Protein AF-A0A6C0AES8-F1 (afdb_monomer_lite)

Radius of gyration: 23.18 Å; chains: 1; bounding box: 50×38×76 Å

InterPro domains:
  IPR036770 Ankyrin repeat-containing domain superfamily [SSF48403] (17-166)

Structure (mmCIF, N/CA/C/O backbone):
data_AF-A0A6C0AES8-F1
#
_entry.id   AF-A0A6C0AES8-F1
#
loop_
_atom_site.group_PDB
_atom_site.id
_atom_site.type_symbol
_atom_site.label_atom_id
_atom_site.label_alt_id
_atom_site.label_comp_id
_atom_site.label_asym_id
_atom_site.label_entity_id
_atom_site.label_seq_id
_atom_site.pdbx_PDB_ins_code
_atom_site.Cartn_x
_atom_site.Cartn_y
_atom_site.Cartn_z
_atom_site.occupancy
_atom_site.B_iso_or_equiv
_atom_site.auth_seq_id
_atom_site.auth_comp_id
_atom_site.auth_asym_id
_atom_site.auth_atom_id
_atom_site.pdbx_PDB_model_num
ATOM 1 N N . MET A 1 1 ? -18.554 -4.582 22.911 1.00 58.72 1 MET A N 1
ATOM 2 C CA . MET A 1 1 ? -18.453 -6.046 22.762 1.00 58.72 1 MET A CA 1
ATOM 3 C C . MET A 1 1 ? -18.792 -6.424 21.328 1.00 58.72 1 MET A C 1
ATOM 5 O O . MET A 1 1 ? -19.876 -6.086 20.857 1.00 58.72 1 MET A O 1
ATOM 9 N N . ILE A 1 2 ? -17.861 -7.047 20.610 1.00 66.25 2 ILE A N 1
ATOM 10 C CA . ILE A 1 2 ? -18.082 -7.567 19.255 1.00 66.25 2 ILE A CA 1
ATOM 11 C C . ILE A 1 2 ? -17.771 -9.051 19.267 1.00 66.25 2 ILE A C 1
ATOM 13 O O . ILE A 1 2 ? -16.704 -9.448 19.721 1.00 66.25 2 ILE A O 1
ATOM 17 N N . SER A 1 3 ? -18.687 -9.857 18.734 1.00 73.31 3 SER A N 1
ATOM 18 C CA . SER A 1 3 ? -18.325 -11.202 18.289 1.00 73.31 3 SER A CA 1
ATOM 19 C C . SER A 1 3 ? -17.464 -11.065 17.038 1.00 73.31 3 SER A C 1
ATOM 21 O O . SER A 1 3 ? -17.879 -10.391 16.090 1.00 73.31 3 SER A O 1
ATOM 23 N N . ILE A 1 4 ? -16.296 -11.707 17.025 1.00 76.31 4 ILE A N 1
ATOM 24 C CA . ILE A 1 4 ? -15.341 -11.678 15.908 1.00 76.31 4 ILE A CA 1
ATOM 25 C C . ILE A 1 4 ? -16.020 -12.119 14.600 1.00 76.31 4 ILE A C 1
ATOM 27 O O . ILE A 1 4 ? -15.726 -11.570 13.541 1.00 76.31 4 ILE A O 1
ATOM 31 N N . LYS A 1 5 ? -17.052 -12.977 14.669 1.00 76.62 5 LYS A N 1
ATOM 32 C CA . LYS A 1 5 ? -17.916 -13.341 13.526 1.00 76.62 5 LYS A CA 1
ATOM 33 C C . LYS A 1 5 ? -18.498 -12.135 12.780 1.00 76.62 5 LYS A C 1
ATOM 35 O O . LYS A 1 5 ? -18.684 -12.196 11.569 1.00 76.62 5 LYS A O 1
ATOM 40 N N . ARG A 1 6 ? -18.752 -11.005 13.451 1.00 78.88 6 ARG A N 1
ATOM 41 C CA . ARG A 1 6 ? -19.249 -9.773 12.800 1.00 78.88 6 ARG A CA 1
ATOM 42 C C . ARG A 1 6 ? -18.214 -9.120 11.879 1.00 78.88 6 ARG A C 1
ATOM 44 O O . ARG A 1 6 ? -18.597 -8.315 11.028 1.00 78.88 6 ARG A O 1
ATOM 51 N N . LEU A 1 7 ? -16.934 -9.457 12.035 1.00 84.12 7 LEU A N 1
ATOM 52 C CA . LEU A 1 7 ? -15.839 -8.998 11.179 1.00 84.12 7 LEU A CA 1
ATOM 53 C C . LEU A 1 7 ? -15.749 -9.795 9.869 1.00 84.12 7 LEU A C 1
ATOM 55 O O . LEU A 1 7 ? -15.059 -9.358 8.951 1.00 84.12 7 LEU A O 1
ATOM 59 N N . ASN A 1 8 ? -16.509 -10.887 9.720 1.00 83.88 8 ASN A N 1
ATOM 60 C CA . ASN A 1 8 ? -16.606 -11.675 8.482 1.00 83.88 8 ASN A CA 1
ATOM 61 C C . ASN A 1 8 ? -17.557 -11.025 7.466 1.00 83.88 8 ASN A C 1
ATOM 63 O O . ASN A 1 8 ? -18.436 -11.665 6.899 1.00 83.88 8 ASN A O 1
ATOM 67 N N . THR A 1 9 ? -17.418 -9.716 7.265 1.00 89.31 9 THR A N 1
ATOM 68 C CA . THR A 1 9 ? -18.200 -8.948 6.292 1.00 89.31 9 THR A CA 1
ATOM 69 C C . THR A 1 9 ? -17.277 -8.036 5.496 1.00 89.31 9 THR A C 1
ATOM 71 O O . THR A 1 9 ? -16.252 -7.584 6.005 1.00 89.31 9 THR A O 1
ATOM 74 N N . ASP A 1 10 ? -17.657 -7.713 4.260 1.00 90.06 10 ASP A N 1
ATOM 75 C CA . ASP A 1 10 ? -16.835 -6.889 3.361 1.00 90.06 10 ASP A CA 1
ATOM 76 C C . ASP A 1 10 ? -16.476 -5.510 3.951 1.00 90.06 10 ASP A C 1
ATOM 78 O O . ASP A 1 10 ? -15.379 -4.990 3.752 1.00 90.06 10 ASP A O 1
ATOM 82 N N . LYS A 1 11 ? -17.354 -4.930 4.776 1.00 92.62 11 LYS A N 1
ATOM 83 C CA . LYS A 1 11 ? -17.075 -3.665 5.474 1.00 92.62 11 LYS A CA 1
ATOM 84 C C . LYS A 1 11 ? -15.882 -3.730 6.440 1.00 92.62 11 LYS A C 1
ATOM 86 O O . LYS A 1 11 ? -15.353 -2.676 6.785 1.00 92.62 11 LYS A O 1
ATOM 91 N N . PHE A 1 12 ? -15.471 -4.915 6.892 1.00 91.88 12 PHE A N 1
ATOM 92 C CA . PHE A 1 12 ? -14.358 -5.125 7.827 1.00 91.88 12 PHE A CA 1
ATOM 93 C C . PHE A 1 12 ? -13.237 -5.993 7.236 1.00 91.88 12 PHE A C 1
ATOM 95 O O . PHE A 1 12 ? -12.293 -6.321 7.948 1.00 91.88 12 PHE A O 1
ATOM 102 N N . SER A 1 13 ? -13.297 -6.328 5.943 1.00 89.75 13 SER A N 1
ATOM 103 C CA . SER A 1 13 ? -12.324 -7.207 5.273 1.00 89.75 13 SER A CA 1
ATOM 104 C C . SER A 1 13 ? -10.873 -6.726 5.400 1.00 89.75 13 SER A C 1
ATOM 106 O O . SER A 1 13 ? -9.942 -7.526 5.468 1.00 89.75 13 SER A O 1
ATOM 108 N N . TRP A 1 14 ? -10.663 -5.415 5.514 1.00 91.06 14 TRP A N 1
ATOM 109 C CA . TRP A 1 14 ? -9.337 -4.831 5.713 1.00 91.06 14 TRP A CA 1
ATOM 110 C C . TRP A 1 14 ? -8.687 -5.233 7.053 1.00 91.06 14 TRP A C 1
ATOM 112 O O . TRP A 1 14 ? -7.475 -5.436 7.099 1.00 91.06 14 TRP A O 1
ATOM 122 N N . LEU A 1 15 ? -9.480 -5.458 8.110 1.00 92.19 15 LEU A N 1
ATOM 123 C CA . LEU A 1 15 ? -8.990 -5.933 9.412 1.00 92.19 15 LEU A CA 1
ATOM 124 C C . LEU A 1 15 ? -8.573 -7.402 9.381 1.00 92.19 15 LEU A C 1
ATOM 126 O O . LEU A 1 15 ? -7.701 -7.802 10.140 1.00 92.19 15 LEU A O 1
ATOM 130 N N . GLN A 1 16 ? -9.135 -8.201 8.472 1.00 88.69 16 GLN A N 1
ATOM 131 C CA . GLN A 1 16 ? -8.827 -9.632 8.373 1.00 88.69 16 GLN A CA 1
ATOM 132 C C . GLN A 1 16 ? -7.371 -9.898 7.966 1.00 88.69 16 GLN A C 1
ATOM 134 O O . GLN A 1 16 ? -6.831 -10.980 8.178 1.00 88.69 16 GLN A O 1
ATOM 139 N N . ASN A 1 17 ? -6.711 -8.896 7.382 1.00 83.69 17 ASN A N 1
ATOM 140 C CA . ASN A 1 17 ? -5.309 -8.983 6.996 1.00 83.69 17 ASN A CA 1
ATOM 141 C C . ASN A 1 17 ? -4.340 -8.526 8.097 1.00 83.69 17 ASN A C 1
ATOM 143 O O . ASN A 1 17 ? -3.125 -8.600 7.882 1.00 83.69 17 ASN A O 1
ATOM 147 N N . SER A 1 18 ? -4.852 -8.042 9.230 1.00 91.06 18 SER A N 1
ATOM 148 C CA . SER A 1 18 ? -4.046 -7.479 10.308 1.00 91.06 18 SER A CA 1
ATOM 149 C C . SER A 1 18 ? -3.284 -8.556 11.079 1.00 91.06 18 SER A C 1
ATOM 151 O O . SER A 1 18 ? -3.657 -9.732 11.067 1.00 91.06 18 SER A O 1
ATOM 153 N N . HIS A 1 19 ? -2.218 -8.147 11.769 1.00 90.56 19 HIS A N 1
ATOM 154 C CA . HIS A 1 19 ? -1.481 -9.048 12.649 1.00 90.56 19 HIS A CA 1
ATOM 155 C C . HIS A 1 19 ? -2.391 -9.622 13.741 1.00 90.56 19 HIS A C 1
ATOM 157 O O . HIS A 1 19 ? -2.410 -10.831 13.946 1.00 90.56 19 HIS A O 1
ATOM 163 N N . PHE A 1 20 ? -3.197 -8.777 14.391 1.00 90.62 20 PHE A N 1
ATOM 164 C CA . PHE A 1 20 ? -4.127 -9.221 15.426 1.00 90.62 20 PHE A CA 1
ATOM 165 C C . PHE A 1 20 ? -5.103 -10.287 14.911 1.00 90.62 20 PHE A C 1
ATOM 167 O O . PHE A 1 20 ? -5.164 -11.368 15.484 1.00 90.62 20 PHE A O 1
ATOM 174 N N . TYR A 1 21 ? -5.817 -10.029 13.806 1.00 89.38 21 TYR A N 1
ATOM 175 C CA . TYR A 1 21 ? -6.847 -10.949 13.309 1.00 89.38 21 TYR A CA 1
ATOM 176 C C . TYR A 1 21 ? -6.289 -12.330 12.942 1.00 89.38 21 TYR A C 1
ATOM 178 O O . TYR A 1 21 ? -6.944 -13.343 13.169 1.00 89.38 21 TYR A O 1
ATOM 186 N N . LYS A 1 22 ? -5.070 -12.381 12.394 1.00 88.94 22 LYS A N 1
ATOM 187 C CA . LYS A 1 22 ? -4.412 -13.634 11.996 1.00 88.94 22 LYS A CA 1
ATOM 188 C C . LYS A 1 22 ? -3.989 -14.519 13.169 1.00 88.94 22 LYS A C 1
ATOM 190 O O . LYS A 1 22 ? -3.781 -15.704 12.955 1.00 88.94 22 LYS A O 1
ATOM 195 N N . ASN A 1 23 ? -3.857 -13.952 14.366 1.00 88.69 23 ASN A N 1
ATOM 196 C CA . ASN A 1 23 ? -3.435 -14.655 15.580 1.00 88.69 23 ASN A CA 1
ATOM 197 C C . ASN A 1 23 ? -4.614 -14.913 16.540 1.00 88.69 23 ASN A C 1
ATOM 199 O O . ASN A 1 23 ? -4.422 -15.050 17.743 1.00 88.69 23 ASN A O 1
ATOM 203 N N . ILE A 1 24 ? -5.848 -14.911 16.029 1.00 85.88 24 ILE A N 1
ATOM 204 C CA . ILE A 1 24 ? -7.041 -15.240 16.813 1.00 85.88 24 ILE A CA 1
ATOM 205 C C . ILE A 1 24 ? -7.233 -16.757 16.799 1.00 85.88 24 ILE A C 1
ATOM 207 O O . ILE A 1 24 ? -7.556 -17.326 15.758 1.00 85.88 24 ILE A O 1
ATOM 211 N N . ASP A 1 25 ? -7.116 -17.385 17.968 1.00 82.19 25 ASP A N 1
ATOM 212 C CA . ASP A 1 25 ? -7.308 -18.834 18.122 1.00 82.19 25 ASP A CA 1
ATOM 213 C C . ASP A 1 25 ? -8.788 -19.229 18.252 1.00 82.19 25 ASP A C 1
ATOM 215 O O . ASP A 1 25 ? -9.196 -20.298 17.798 1.00 82.19 25 ASP A O 1
ATOM 219 N N . ASN A 1 26 ? -9.617 -18.360 18.846 1.00 81.19 26 ASN A N 1
ATOM 220 C CA . ASN A 1 26 ? -11.030 -18.635 19.107 1.00 81.19 26 ASN A CA 1
ATOM 221 C C . ASN A 1 26 ? -11.949 -17.514 18.594 1.00 81.19 26 ASN A C 1
ATOM 223 O O . ASN A 1 26 ? -12.052 -16.438 19.181 1.00 81.19 26 ASN A O 1
ATOM 227 N N . PHE A 1 27 ? -12.675 -17.793 17.509 1.00 78.44 27 PHE A N 1
ATOM 228 C CA . PHE A 1 27 ? -13.609 -16.850 16.883 1.00 78.44 27 PHE A CA 1
ATOM 229 C C . PHE A 1 27 ? -14.962 -16.724 17.607 1.00 78.44 27 PHE A C 1
ATOM 231 O O . PHE A 1 27 ? -15.764 -15.843 17.264 1.00 78.44 27 PHE A O 1
ATOM 238 N N . ASP A 1 28 ? -15.233 -17.596 18.582 1.00 76.31 28 ASP A N 1
ATOM 239 C CA . ASP A 1 28 ? -16.472 -17.602 19.363 1.00 76.31 28 ASP A CA 1
ATOM 240 C C . ASP A 1 28 ? -16.407 -16.682 20.591 1.00 76.31 28 ASP A C 1
ATOM 242 O O . ASP A 1 28 ? -17.451 -16.273 21.107 1.00 76.31 28 ASP A O 1
ATOM 246 N N . GLU A 1 29 ? -15.208 -16.276 21.013 1.00 73.12 29 GLU A N 1
ATOM 247 C CA . GLU A 1 29 ? -15.029 -15.365 22.140 1.00 73.12 29 GLU A CA 1
ATOM 248 C C . GLU A 1 29 ? -15.253 -13.891 21.752 1.00 73.12 29 GLU A C 1
ATOM 250 O O . GLU A 1 29 ? -14.851 -13.430 20.675 1.00 73.12 29 GLU A O 1
ATOM 255 N N . PRO A 1 30 ? -15.932 -13.106 22.609 1.00 72.69 30 PRO A N 1
ATOM 256 C CA . PRO A 1 30 ? -16.100 -11.683 22.379 1.00 72.69 30 PRO A CA 1
ATOM 257 C C . PRO A 1 30 ? -14.775 -10.947 22.585 1.00 72.69 30 PRO A C 1
ATOM 259 O O . PRO A 1 30 ? -14.128 -11.076 23.619 1.00 72.69 30 PRO A O 1
ATOM 262 N N . VAL A 1 31 ? -14.428 -10.079 21.636 1.00 72.62 31 VAL A N 1
ATOM 263 C CA . VAL A 1 31 ? -13.230 -9.240 21.733 1.00 72.62 31 VAL A CA 1
ATOM 264 C C . VAL A 1 31 ? -13.613 -7.819 22.140 1.00 72.62 31 VAL A C 1
ATOM 266 O O . VAL A 1 31 ? -14.565 -7.221 21.617 1.00 72.62 31 VAL A O 1
ATOM 269 N N . TYR A 1 32 ? -12.848 -7.272 23.084 1.00 78.00 32 TYR A N 1
ATOM 270 C CA . TYR A 1 32 ? -12.974 -5.908 23.604 1.00 78.00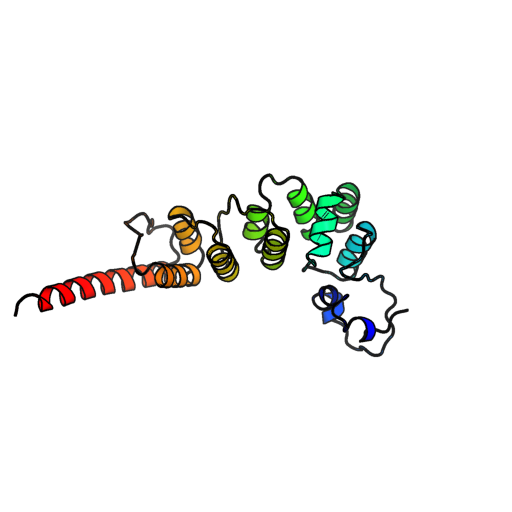 32 TYR A CA 1
ATOM 271 C C . TYR A 1 32 ? -11.938 -4.965 22.978 1.00 78.00 32 TYR A C 1
ATOM 273 O O . TYR A 1 32 ? -11.260 -4.221 23.675 1.00 78.00 32 TYR A O 1
ATOM 281 N N . LEU A 1 33 ? -11.811 -4.992 21.651 1.00 83.88 33 LEU A N 1
ATOM 282 C CA . LEU A 1 33 ? -10.935 -4.083 20.910 1.00 83.88 33 LEU A CA 1
ATOM 283 C C . LEU A 1 33 ? -11.749 -3.065 20.121 1.00 83.88 33 LEU A C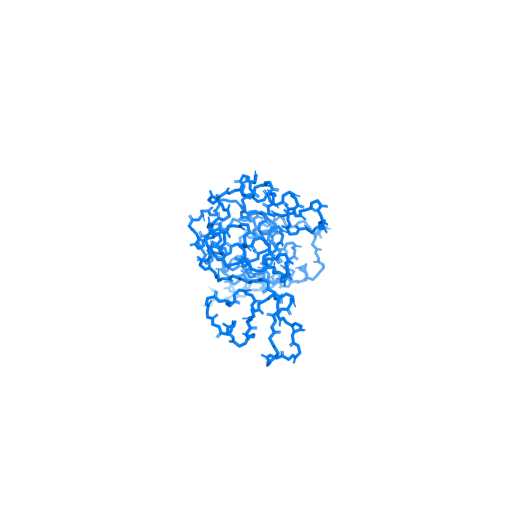 1
ATOM 285 O O . LEU A 1 33 ? -12.834 -3.363 19.615 1.00 83.88 33 LEU A O 1
ATOM 289 N N . GLU A 1 34 ? -11.213 -1.850 20.014 1.00 90.06 34 GLU A N 1
ATOM 290 C CA . GLU A 1 34 ? -11.750 -0.838 19.109 1.00 90.06 34 GLU A CA 1
ATOM 291 C C . GLU A 1 34 ? -11.578 -1.318 17.663 1.00 90.06 34 GLU A C 1
ATOM 293 O O . GLU A 1 34 ? -10.549 -1.873 17.306 1.00 90.06 34 GLU A O 1
ATOM 298 N N . TYR A 1 35 ? -12.589 -1.121 16.821 1.00 91.69 35 TYR A N 1
ATOM 299 C CA . TYR A 1 35 ? -12.599 -1.538 15.418 1.00 91.69 35 TYR A CA 1
ATOM 300 C C . TYR A 1 35 ? -13.428 -0.535 14.607 1.00 91.69 35 TYR A C 1
ATOM 302 O O . TYR A 1 35 ? -14.269 0.201 15.149 1.00 91.69 35 TYR A O 1
ATOM 310 N N . CYS A 1 36 ? -13.213 -0.489 13.293 1.00 93.94 36 CYS A N 1
ATOM 311 C CA . CYS A 1 36 ? -13.991 0.370 12.411 1.00 93.94 36 CYS A CA 1
ATOM 312 C C . CYS A 1 36 ? -14.152 -0.225 11.008 1.00 93.94 36 CYS A C 1
ATOM 314 O O . CYS A 1 36 ? -13.367 -1.058 10.557 1.00 93.94 36 CYS A O 1
ATOM 316 N N . SER A 1 37 ? -15.232 0.164 10.330 1.00 94.44 37 SER A N 1
ATOM 317 C CA . SER A 1 37 ? -15.485 -0.274 8.956 1.00 94.44 37 SER A CA 1
ATOM 318 C C . SER A 1 37 ? -14.600 0.493 7.984 1.00 94.44 37 SER A C 1
ATOM 320 O O . SER A 1 37 ? -14.240 1.633 8.277 1.00 94.44 37 SER A O 1
ATOM 322 N N . LYS A 1 38 ? -14.393 -0.038 6.776 1.00 94.31 38 LYS A N 1
ATOM 323 C CA . LYS A 1 38 ? -13.729 0.712 5.704 1.00 94.31 38 LYS A CA 1
ATOM 324 C C . LYS A 1 38 ? -14.447 2.031 5.348 1.00 94.31 38 LYS A C 1
ATOM 326 O O . LYS A 1 38 ? -13.854 2.968 4.845 1.00 94.31 38 LYS A O 1
ATOM 331 N N . TYR A 1 39 ? -15.723 2.185 5.694 1.00 95.44 39 TYR A N 1
ATOM 332 C CA . TYR A 1 39 ? -16.481 3.416 5.429 1.00 95.44 39 TYR A CA 1
ATOM 333 C C . TYR A 1 39 ? -16.416 4.468 6.545 1.00 95.44 39 TYR A C 1
ATOM 335 O O . TYR A 1 39 ? -17.105 5.488 6.467 1.00 95.44 39 TYR A O 1
ATOM 343 N N . THR A 1 40 ? -15.620 4.238 7.593 1.00 96.25 40 THR A N 1
ATOM 344 C CA . THR A 1 40 ? -15.489 5.171 8.717 1.00 96.25 40 THR A CA 1
ATOM 345 C C . THR A 1 40 ? -14.985 6.539 8.249 1.00 96.25 40 THR A C 1
ATOM 347 O O . THR A 1 40 ? -14.124 6.638 7.383 1.00 96.25 40 THR A O 1
ATOM 350 N N . LYS A 1 41 ? -15.567 7.613 8.794 1.00 96.44 41 LYS A N 1
ATOM 351 C CA . LYS A 1 41 ? -15.243 9.007 8.429 1.00 96.44 41 LYS A CA 1
ATOM 352 C C . LYS A 1 41 ? -14.365 9.721 9.458 1.00 96.44 41 LYS A C 1
ATOM 354 O O . LYS A 1 41 ? -13.971 10.857 9.235 1.00 96.44 41 LYS A O 1
ATOM 359 N N . ASP A 1 42 ? -14.061 9.050 10.565 1.00 97.25 42 ASP A N 1
ATOM 360 C CA . ASP A 1 42 ? -13.164 9.534 11.610 1.00 97.25 42 ASP A CA 1
ATOM 361 C C . ASP A 1 42 ? -11.756 8.973 11.374 1.00 97.25 42 ASP A C 1
ATOM 363 O O . ASP A 1 42 ? -11.512 7.774 11.544 1.00 97.25 42 ASP A O 1
ATOM 367 N N . ILE A 1 43 ? -10.834 9.851 10.972 1.00 96.88 43 ILE A N 1
ATOM 368 C CA . ILE A 1 43 ? -9.446 9.480 10.693 1.00 96.88 43 ILE A CA 1
ATOM 369 C C . ILE A 1 43 ? -8.694 9.060 11.959 1.00 96.88 43 ILE A C 1
ATOM 371 O O . ILE A 1 43 ? -7.883 8.139 11.914 1.00 96.88 43 ILE A O 1
ATOM 375 N N . LYS A 1 44 ? -9.015 9.658 13.113 1.00 97.19 44 LYS A N 1
ATOM 376 C CA . LYS A 1 44 ? -8.380 9.314 14.392 1.00 97.19 44 LYS A CA 1
ATOM 377 C C . LYS A 1 44 ? -8.765 7.903 14.796 1.00 97.19 44 LYS A C 1
ATOM 379 O O . LYS A 1 44 ? -7.918 7.125 15.222 1.00 97.19 44 LYS A O 1
ATOM 384 N N . LYS A 1 45 ? -10.042 7.554 14.614 1.00 96.44 45 LYS A N 1
ATOM 385 C CA . LYS A 1 45 ? -10.521 6.186 14.827 1.00 96.44 45 LYS A CA 1
ATOM 386 C C . LYS A 1 45 ? -9.810 5.192 13.917 1.00 96.44 45 LYS A C 1
ATOM 388 O O . LYS A 1 45 ? -9.398 4.139 14.389 1.00 96.44 45 LYS A O 1
ATOM 393 N N . TYR A 1 46 ? -9.628 5.534 12.646 1.00 95.88 46 TYR A N 1
ATOM 394 C CA . TYR A 1 46 ? -8.865 4.706 11.717 1.00 95.88 46 TYR A CA 1
ATOM 395 C C . TYR A 1 46 ? -7.441 4.438 12.198 1.00 95.88 46 TYR A C 1
ATOM 397 O O . TYR A 1 46 ? -7.036 3.282 12.262 1.00 95.88 46 TYR A O 1
ATOM 405 N N . LEU A 1 47 ? -6.710 5.491 12.568 1.00 96.06 47 LEU A N 1
ATOM 406 C CA . LEU A 1 47 ? -5.328 5.389 13.032 1.00 96.06 47 LEU A CA 1
ATOM 407 C C . LEU A 1 47 ? -5.214 4.563 14.321 1.00 96.06 47 LEU A C 1
ATOM 409 O O . LEU A 1 47 ? -4.364 3.680 14.402 1.00 96.06 47 LEU A O 1
ATOM 413 N N . ARG A 1 48 ? -6.122 4.758 15.289 1.00 95.31 48 ARG A N 1
ATOM 414 C CA . ARG A 1 48 ? -6.172 3.918 16.500 1.00 95.31 48 ARG A CA 1
ATOM 415 C C . ARG A 1 48 ? -6.394 2.446 16.168 1.00 95.31 48 ARG A C 1
ATOM 417 O O . ARG A 1 48 ? -5.715 1.588 16.719 1.00 95.31 48 ARG A O 1
ATOM 424 N N . VAL A 1 49 ? -7.322 2.150 15.257 1.00 95.06 49 VAL A N 1
ATOM 425 C CA . VAL A 1 49 ? -7.602 0.773 14.831 1.00 95.06 49 VAL A CA 1
ATOM 426 C C . VAL A 1 49 ? -6.408 0.178 14.085 1.00 95.06 49 VAL A C 1
ATOM 428 O O . VAL A 1 49 ? -6.046 -0.955 14.368 1.00 95.06 49 VAL A O 1
ATOM 431 N N . ILE A 1 50 ? -5.758 0.928 13.191 1.00 94.62 50 ILE A N 1
ATOM 432 C CA . ILE A 1 50 ? -4.533 0.493 12.500 1.00 94.62 50 ILE A CA 1
ATOM 433 C C . ILE A 1 50 ? -3.461 0.089 13.513 1.00 94.62 50 ILE A C 1
ATOM 435 O O . ILE A 1 50 ? -2.930 -1.019 13.410 1.00 94.62 50 ILE A O 1
ATOM 439 N N . ASN A 1 51 ? -3.219 0.947 14.508 1.00 94.31 51 ASN A N 1
ATOM 440 C CA . ASN A 1 51 ? -2.243 0.712 15.563 1.00 94.31 51 ASN A CA 1
ATOM 441 C C . ASN A 1 51 ? -2.567 -0.547 16.372 1.00 94.31 51 ASN A C 1
ATOM 443 O O . ASN A 1 51 ? -1.750 -1.452 16.493 1.00 94.31 51 ASN A O 1
ATOM 447 N N . LEU A 1 52 ? -3.796 -0.621 16.893 1.00 93.31 52 LEU A N 1
ATOM 448 C CA . LEU A 1 52 ? -4.239 -1.708 17.767 1.00 93.31 52 LEU A CA 1
ATOM 449 C C . LEU A 1 52 ? -4.246 -3.064 17.059 1.00 93.31 52 LEU A C 1
ATOM 451 O O . LEU A 1 52 ? -3.935 -4.085 17.663 1.00 93.31 52 LEU A O 1
ATOM 455 N N . TRP A 1 53 ? -4.631 -3.085 15.784 1.00 93.06 53 TRP A N 1
ATOM 456 C CA . TRP A 1 53 ? -4.781 -4.325 15.029 1.00 93.06 53 TRP A CA 1
ATOM 457 C C . TRP A 1 53 ? -3.488 -4.760 14.334 1.00 93.06 53 TRP A C 1
ATOM 459 O O . TRP A 1 53 ? -3.444 -5.881 13.814 1.00 93.06 53 TRP A O 1
ATOM 469 N N . GLY A 1 54 ? -2.457 -3.909 14.294 1.00 91.69 54 GLY A N 1
ATOM 470 C CA . GLY A 1 54 ? -1.247 -4.139 13.505 1.00 91.69 54 GLY A CA 1
ATOM 471 C C . GLY A 1 54 ? -1.585 -4.275 12.021 1.00 91.69 54 GLY A C 1
ATOM 472 O O . GLY A 1 54 ? -1.298 -5.299 11.392 1.00 91.69 54 GLY A O 1
ATOM 473 N N . VAL A 1 55 ? -2.320 -3.301 11.479 1.00 90.94 55 VAL A N 1
ATOM 474 C CA . VAL A 1 55 ? -2.743 -3.316 10.074 1.00 90.94 55 VAL A CA 1
ATOM 475 C C . VAL A 1 55 ? -1.634 -2.768 9.188 1.00 90.94 55 VAL A C 1
ATOM 477 O O . VAL A 1 55 ? -1.264 -1.606 9.290 1.00 90.94 55 VAL A O 1
ATOM 480 N N . THR A 1 56 ? -1.196 -3.578 8.230 1.00 79.94 56 THR A N 1
ATOM 481 C CA . THR A 1 56 ? -0.235 -3.177 7.190 1.00 79.94 56 THR A CA 1
ATOM 482 C C . THR A 1 56 ? -0.886 -2.944 5.825 1.00 79.94 56 THR A C 1
ATOM 484 O O . THR A 1 56 ? -0.218 -2.570 4.865 1.00 79.94 56 THR A O 1
ATOM 487 N N . TYR A 1 57 ? -2.201 -3.163 5.712 1.00 83.50 57 TYR A N 1
ATOM 488 C CA . TYR A 1 57 ? -2.952 -3.013 4.469 1.00 83.50 57 TYR A CA 1
ATOM 489 C C . TYR A 1 57 ? -4.149 -2.092 4.652 1.00 83.50 57 TYR A C 1
ATOM 491 O O . TYR A 1 57 ? -5.126 -2.432 5.320 1.00 83.50 57 TYR A O 1
ATOM 499 N N . PHE A 1 58 ? -4.088 -0.936 4.005 1.00 88.38 58 PHE A N 1
ATOM 500 C CA . PHE A 1 58 ? -5.126 0.073 4.127 1.00 88.38 58 PHE A CA 1
ATOM 501 C C . PHE A 1 58 ? -6.234 -0.111 3.084 1.00 88.38 58 PHE A C 1
ATOM 503 O O . PHE A 1 58 ? -5.936 -0.457 1.940 1.00 88.38 58 PHE A O 1
ATOM 510 N N . PRO A 1 59 ? -7.509 0.129 3.430 1.00 91.12 59 PRO A N 1
ATOM 511 C CA . PRO A 1 59 ? -8.572 0.242 2.438 1.00 91.12 59 PRO A CA 1
ATOM 512 C C . PRO A 1 59 ? -8.454 1.568 1.669 1.00 91.12 59 PRO A C 1
ATOM 514 O O . PRO A 1 59 ? -8.000 2.572 2.220 1.00 91.12 59 PRO A O 1
ATOM 517 N N . LYS A 1 60 ? -8.907 1.616 0.410 1.00 88.75 60 LYS A N 1
ATOM 518 C CA . LYS A 1 60 ? -8.896 2.851 -0.403 1.00 88.75 60 LYS A CA 1
ATOM 519 C C . LYS A 1 60 ? -9.634 4.015 0.266 1.00 88.75 60 LYS A C 1
ATOM 521 O O . LYS A 1 60 ? -9.244 5.169 0.133 1.00 88.75 60 LYS A O 1
ATOM 526 N N . GLU A 1 61 ? -10.675 3.720 1.040 1.00 91.94 61 GLU A N 1
ATOM 527 C CA . GLU A 1 61 ? -11.431 4.715 1.792 1.00 91.94 61 GLU A CA 1
ATOM 528 C C . GLU A 1 61 ? -10.598 5.376 2.901 1.00 91.94 61 GLU A C 1
ATOM 530 O O . GLU A 1 61 ? -10.790 6.562 3.173 1.00 91.94 61 GLU A O 1
ATOM 535 N N . PHE A 1 62 ? -9.665 4.637 3.517 1.00 93.12 62 PHE A N 1
ATOM 536 C CA . PHE A 1 62 ? -8.687 5.221 4.435 1.00 93.12 62 PHE A CA 1
ATOM 537 C C . PHE A 1 62 ? -7.764 6.167 3.679 1.00 93.12 62 PHE A C 1
ATOM 539 O O . PHE A 1 62 ? -7.604 7.296 4.116 1.00 93.12 62 PHE A O 1
ATOM 546 N N . ILE A 1 63 ? -7.219 5.743 2.533 1.00 90.25 63 ILE A N 1
ATOM 547 C CA . ILE A 1 63 ? -6.325 6.568 1.703 1.00 90.25 63 ILE A CA 1
ATOM 548 C C . ILE A 1 63 ? -7.006 7.887 1.326 1.00 90.25 63 ILE A C 1
ATOM 550 O O . ILE A 1 63 ? -6.446 8.960 1.540 1.00 90.25 63 ILE A O 1
ATOM 554 N N . TYR A 1 64 ? -8.258 7.814 0.869 1.00 89.75 64 TYR A N 1
ATOM 555 C CA . TYR A 1 64 ? -9.075 8.991 0.586 1.00 89.75 64 TYR A CA 1
ATOM 556 C C . TYR A 1 64 ? -9.183 9.927 1.794 1.00 89.75 64 TYR A C 1
ATOM 558 O O . TYR A 1 64 ? -8.915 11.125 1.694 1.00 89.75 64 TYR A O 1
ATOM 566 N N . LEU A 1 65 ? -9.594 9.389 2.945 1.00 94.44 65 LEU A N 1
ATOM 567 C CA . LEU A 1 65 ? -9.787 10.188 4.148 1.00 94.44 65 LEU A CA 1
ATOM 568 C C . LEU A 1 65 ? -8.462 10.781 4.640 1.00 94.44 65 LEU A C 1
ATOM 570 O O . LEU A 1 65 ? -8.421 11.957 4.977 1.00 94.44 65 LEU A O 1
ATOM 574 N N . PHE A 1 66 ? -7.391 9.993 4.616 1.00 93.38 66 PHE A N 1
ATOM 575 C CA . PHE A 1 66 ? -6.045 10.353 5.036 1.00 93.38 66 PHE A CA 1
ATOM 576 C C . PHE A 1 66 ? -5.509 11.559 4.261 1.00 93.38 66 PHE A C 1
ATOM 578 O O . PHE A 1 66 ? -5.127 12.553 4.876 1.00 93.38 66 PHE A O 1
ATOM 585 N N . TYR A 1 67 ? -5.565 11.530 2.926 1.00 89.31 67 TYR A N 1
ATOM 586 C CA . TYR A 1 67 ? -5.114 12.658 2.102 1.00 89.31 67 TYR A CA 1
ATOM 587 C C . TYR A 1 67 ? -6.045 13.867 2.172 1.00 89.31 67 TYR A C 1
ATOM 589 O O . TYR A 1 67 ? -5.592 15.003 2.025 1.00 89.31 67 TYR A O 1
ATOM 597 N N . LYS A 1 68 ? -7.336 13.644 2.441 1.00 91.94 68 LYS A N 1
ATOM 598 C CA . LYS A 1 68 ? -8.300 14.724 2.658 1.00 91.94 68 LYS A CA 1
ATOM 599 C C . LYS A 1 68 ? -8.063 15.456 3.979 1.00 91.94 68 LYS A C 1
ATOM 601 O O . LYS A 1 68 ? -8.184 16.675 4.017 1.00 91.94 68 LYS A O 1
ATOM 606 N N . THR A 1 69 ? -7.777 14.731 5.060 1.00 95.62 69 THR A N 1
ATOM 607 C CA . THR A 1 69 ? -7.651 15.316 6.404 1.00 95.62 69 THR A CA 1
ATOM 608 C C . THR A 1 69 ? -6.222 15.668 6.786 1.00 95.62 69 THR A C 1
ATOM 610 O O . THR A 1 69 ? -6.049 16.468 7.696 1.00 95.62 69 THR A O 1
ATOM 613 N N . LYS A 1 70 ? -5.217 15.064 6.135 1.00 94.69 70 LYS A N 1
ATOM 614 C CA . LYS A 1 70 ? -3.780 15.233 6.412 1.00 94.69 70 LYS A CA 1
ATOM 615 C C . LYS A 1 70 ? -3.470 15.237 7.923 1.00 94.69 70 LYS A C 1
ATOM 617 O O . LYS A 1 70 ? -3.040 16.265 8.447 1.00 94.69 70 LYS A O 1
ATOM 622 N N . PRO A 1 71 ? -3.726 14.127 8.647 1.00 96.94 71 PRO A N 1
ATOM 623 C CA . PRO A 1 71 ? -3.734 14.082 10.115 1.00 96.94 71 PRO A CA 1
ATOM 624 C C . PRO A 1 71 ? -2.309 14.042 10.708 1.00 96.94 71 PRO A C 1
ATOM 626 O O . PRO A 1 71 ? -1.948 13.127 11.441 1.00 96.94 71 PRO A O 1
ATOM 629 N N . LEU A 1 72 ? -1.458 15.005 10.339 1.00 96.25 72 LEU A N 1
ATOM 630 C CA . LEU A 1 72 ? -0.025 15.007 10.644 1.00 96.25 72 LEU A CA 1
ATOM 631 C C . LEU A 1 72 ? 0.256 14.923 12.147 1.00 96.25 72 LEU A C 1
ATOM 633 O O . LEU A 1 72 ? 1.134 14.174 12.560 1.00 96.25 72 LEU A O 1
ATOM 637 N N . LYS A 1 73 ? -0.509 15.663 12.958 1.00 96.88 73 LYS A N 1
ATOM 638 C CA . LYS A 1 73 ? -0.356 15.662 14.415 1.00 96.88 73 LYS A CA 1
ATOM 639 C C . LYS A 1 73 ? -0.575 14.261 14.985 1.00 96.88 73 LYS A C 1
ATOM 641 O O . LYS A 1 73 ? 0.265 13.768 15.725 1.00 96.88 73 LYS A O 1
ATOM 646 N N . GLU A 1 74 ? -1.673 13.611 14.607 1.00 97.25 74 GLU A N 1
ATOM 647 C CA . GLU A 1 74 ? -2.008 12.273 15.091 1.00 97.25 74 GLU A CA 1
ATOM 648 C C . GLU A 1 74 ? -0.990 11.218 14.645 1.00 97.25 74 GLU A C 1
ATOM 650 O O . GLU A 1 74 ? -0.696 10.299 15.404 1.00 97.25 74 GLU A O 1
ATOM 655 N N . ILE A 1 75 ? -0.446 11.335 13.430 1.00 96.56 75 ILE A N 1
ATOM 656 C CA . ILE A 1 75 ? 0.587 10.407 12.951 1.00 96.56 75 ILE A CA 1
ATOM 657 C C . ILE A 1 75 ? 1.901 10.637 13.702 1.00 96.56 75 ILE A C 1
ATOM 659 O O . ILE A 1 75 ? 2.528 9.663 14.105 1.00 96.56 75 ILE A O 1
ATOM 663 N N . SER A 1 76 ? 2.296 11.895 13.922 1.00 96.50 76 SER A N 1
ATOM 664 C CA . SER A 1 76 ? 3.512 12.231 14.671 1.00 96.50 76 SER A CA 1
ATOM 665 C C . SER A 1 76 ? 3.448 11.681 16.094 1.00 96.50 76 SER A C 1
ATOM 667 O O . SER A 1 76 ? 4.374 11.010 16.528 1.00 96.50 76 SER A O 1
ATOM 669 N N . GLU A 1 77 ? 2.324 11.876 16.791 1.00 97.44 77 GLU A N 1
ATOM 670 C CA . GLU A 1 77 ? 2.114 11.340 18.145 1.00 97.44 77 GLU A CA 1
ATOM 671 C C . GLU A 1 77 ? 2.192 9.799 18.181 1.00 97.44 77 GLU A C 1
ATOM 673 O O . GLU A 1 77 ? 2.737 9.206 19.119 1.00 97.44 77 GLU A O 1
ATOM 678 N N . LEU A 1 78 ? 1.672 9.122 17.150 1.00 96.44 78 LEU A N 1
ATOM 679 C CA . LEU A 1 78 ? 1.778 7.667 17.018 1.00 96.44 78 LEU A CA 1
ATOM 680 C C . LEU A 1 78 ? 3.210 7.220 16.723 1.00 96.44 78 LEU A C 1
ATOM 682 O O . LEU A 1 78 ? 3.667 6.245 17.315 1.00 96.44 78 LEU A O 1
ATOM 686 N N . PHE A 1 79 ? 3.935 7.928 15.861 1.00 95.94 79 PHE A N 1
ATOM 687 C CA . PHE A 1 79 ? 5.338 7.636 15.594 1.00 95.94 79 PHE A CA 1
ATOM 688 C C . PHE A 1 79 ? 6.193 7.811 16.851 1.00 95.94 79 PHE A C 1
ATOM 690 O O . PHE A 1 79 ? 6.912 6.891 17.220 1.00 95.94 79 PHE A O 1
ATOM 697 N N . ASP A 1 80 ? 6.050 8.926 17.567 1.00 96.56 80 ASP A N 1
ATOM 698 C CA . ASP A 1 80 ? 6.833 9.200 18.775 1.00 96.56 80 ASP A CA 1
ATOM 699 C C . ASP A 1 80 ? 6.620 8.125 19.848 1.00 96.56 80 ASP A C 1
ATOM 701 O O . ASP A 1 80 ? 7.571 7.682 20.495 1.00 96.56 80 ASP A O 1
ATOM 705 N N . SER A 1 81 ? 5.376 7.660 20.001 1.00 96.31 81 SER A N 1
ATOM 706 C CA . SER A 1 81 ? 5.018 6.651 21.003 1.00 96.31 81 SER A CA 1
ATOM 707 C C . SER A 1 81 ? 5.380 5.214 20.622 1.00 96.31 81 SER A C 1
ATOM 709 O O . SER A 1 81 ? 5.637 4.408 21.515 1.00 96.31 81 SER A O 1
ATOM 711 N N . THR A 1 82 ? 5.394 4.868 19.333 1.00 94.81 82 THR A N 1
ATOM 712 C CA . THR A 1 82 ? 5.578 3.474 18.878 1.00 94.81 82 THR A CA 1
ATOM 713 C C . THR A 1 82 ? 6.916 3.214 18.200 1.00 94.81 82 THR A C 1
ATOM 715 O O . THR A 1 82 ? 7.372 2.074 18.181 1.00 94.81 82 THR A O 1
ATOM 718 N N . GLN A 1 83 ? 7.531 4.252 17.631 1.00 94.69 83 GLN A N 1
ATOM 719 C CA . GLN A 1 83 ? 8.668 4.173 16.713 1.00 94.69 83 GLN A CA 1
ATOM 720 C C . GLN A 1 83 ? 8.404 3.247 15.506 1.00 94.69 83 GLN A C 1
ATOM 722 O O . GLN A 1 83 ? 9.337 2.711 14.908 1.00 94.69 83 GLN A O 1
ATOM 727 N N . ASP A 1 84 ? 7.131 3.037 15.144 1.00 92.06 84 ASP A N 1
ATOM 728 C CA . ASP A 1 84 ? 6.748 2.144 14.050 1.00 92.06 84 ASP A CA 1
ATOM 729 C C . ASP A 1 84 ? 7.065 2.793 12.683 1.00 92.06 84 ASP A C 1
ATOM 731 O O . ASP A 1 84 ? 6.545 3.878 12.380 1.00 92.06 84 ASP A O 1
ATOM 735 N N . PRO A 1 85 ? 7.864 2.135 11.814 1.00 90.88 85 PRO A N 1
ATOM 736 C CA . PRO A 1 85 ? 8.165 2.615 10.463 1.00 90.88 85 PRO A CA 1
ATOM 737 C C . PRO A 1 85 ? 6.934 2.869 9.583 1.00 90.88 85 PRO A C 1
ATOM 739 O O . PRO A 1 85 ? 7.032 3.565 8.571 1.00 90.88 85 PRO A O 1
ATOM 742 N N . LEU A 1 86 ? 5.773 2.306 9.928 1.00 90.19 86 LEU A N 1
ATOM 743 C CA . LEU A 1 86 ? 4.509 2.604 9.269 1.00 90.19 86 LEU A CA 1
ATOM 744 C C . LEU A 1 86 ? 4.148 4.086 9.379 1.00 90.19 86 LEU A C 1
ATOM 746 O O . LEU A 1 86 ? 3.723 4.685 8.392 1.00 90.19 86 LEU A O 1
ATOM 750 N N . TYR A 1 87 ? 4.301 4.678 10.564 1.00 93.06 87 TYR A N 1
ATOM 751 C CA . TYR A 1 87 ? 3.945 6.078 10.784 1.00 93.06 87 TYR A CA 1
ATOM 752 C C . TYR A 1 87 ? 4.981 7.019 10.182 1.00 93.06 87 TYR A C 1
ATOM 754 O O . TYR A 1 87 ? 4.587 8.036 9.622 1.00 93.06 87 TYR A O 1
ATOM 762 N N . ASP A 1 88 ? 6.261 6.634 10.184 1.00 91.31 88 ASP A N 1
ATOM 763 C CA . ASP A 1 88 ? 7.304 7.305 9.396 1.00 91.31 88 ASP A CA 1
ATOM 764 C C . ASP A 1 88 ? 6.909 7.367 7.912 1.00 91.31 88 ASP A C 1
ATOM 766 O O . ASP A 1 88 ? 6.785 8.446 7.333 1.00 91.31 88 ASP A O 1
ATOM 770 N N . PHE A 1 89 ? 6.554 6.219 7.323 1.00 89.44 89 PHE A N 1
ATOM 771 C CA . PHE A 1 89 ? 6.073 6.148 5.943 1.00 89.44 89 PHE A CA 1
ATOM 772 C C . PHE A 1 89 ? 4.826 7.012 5.697 1.00 89.44 89 PHE A C 1
ATOM 774 O O . PHE A 1 89 ? 4.751 7.712 4.687 1.00 89.44 89 PHE A O 1
ATOM 781 N N . LEU A 1 90 ? 3.840 6.981 6.598 1.00 90.38 90 LEU A N 1
ATOM 782 C CA . LEU A 1 90 ? 2.635 7.801 6.466 1.00 90.38 90 LEU A CA 1
ATOM 783 C C . LEU A 1 90 ? 2.956 9.301 6.573 1.00 90.38 90 LEU A C 1
ATOM 785 O O . LEU A 1 90 ? 2.367 10.086 5.833 1.00 90.38 90 LEU A O 1
ATOM 789 N N . MET A 1 91 ? 3.899 9.723 7.415 1.00 91.50 91 MET A N 1
ATOM 790 C CA . MET A 1 91 ? 4.343 11.121 7.449 1.00 91.50 91 MET A CA 1
ATOM 791 C C . MET A 1 91 ? 5.053 11.508 6.155 1.00 91.50 91 MET A C 1
ATOM 793 O O . MET A 1 91 ? 4.631 12.471 5.516 1.00 91.50 91 MET A O 1
ATOM 797 N N . GLU A 1 92 ? 6.056 10.734 5.719 1.00 87.81 92 GLU A N 1
ATOM 798 C CA . GLU A 1 92 ? 6.754 10.945 4.441 1.00 87.81 92 GLU A CA 1
ATOM 799 C C . GLU A 1 92 ? 5.747 11.075 3.287 1.00 87.81 92 GLU A C 1
ATOM 801 O O . GLU A 1 92 ? 5.863 11.959 2.438 1.00 87.81 92 GLU A O 1
ATOM 806 N N . SER A 1 93 ? 4.696 10.247 3.301 1.00 86.50 93 SER A N 1
ATOM 807 C CA . SER A 1 93 ? 3.661 10.226 2.268 1.00 86.50 93 SER A CA 1
ATOM 808 C C . SER A 1 93 ? 2.855 11.521 2.132 1.00 86.50 93 SER A C 1
ATOM 810 O O . SER A 1 93 ? 2.292 11.771 1.066 1.00 86.50 93 SER A O 1
ATOM 812 N N . LEU A 1 94 ? 2.767 12.329 3.194 1.00 88.44 94 LEU A N 1
ATOM 813 C CA . LEU A 1 94 ? 2.051 13.608 3.191 1.00 88.44 94 LEU A CA 1
ATOM 814 C C . LEU A 1 94 ? 2.898 14.758 2.635 1.00 88.44 94 LEU A C 1
ATOM 816 O O . LEU A 1 94 ? 2.329 15.763 2.205 1.00 88.44 94 LEU A O 1
ATOM 820 N N . PHE A 1 95 ? 4.226 14.612 2.656 1.00 84.12 95 PHE A N 1
ATOM 821 C CA . PHE A 1 95 ? 5.188 15.617 2.194 1.00 84.12 95 PHE A CA 1
ATOM 822 C C . PHE A 1 95 ? 5.841 15.269 0.858 1.00 84.12 95 PHE A C 1
ATOM 824 O O . PHE A 1 95 ? 6.521 16.110 0.280 1.00 84.12 95 PHE A O 1
ATOM 831 N N . ALA A 1 96 ? 5.678 14.037 0.382 1.00 80.06 96 ALA A N 1
ATOM 832 C CA . ALA A 1 96 ? 6.292 13.593 -0.854 1.00 80.06 96 ALA A CA 1
ATOM 833 C C . ALA A 1 96 ? 5.716 14.322 -2.076 1.00 80.06 96 ALA A C 1
ATOM 835 O O . ALA A 1 96 ? 4.504 14.313 -2.296 1.00 80.06 96 ALA A O 1
ATOM 836 N N . ASP A 1 97 ? 6.611 14.840 -2.919 1.00 74.19 97 ASP A N 1
ATOM 837 C CA . ASP A 1 97 ? 6.261 15.351 -4.249 1.00 74.19 97 ASP A CA 1
ATOM 838 C C . ASP A 1 97 ? 5.722 14.232 -5.160 1.00 74.19 97 ASP A C 1
ATOM 840 O O . ASP A 1 97 ? 4.833 14.464 -5.976 1.00 74.19 97 ASP A O 1
ATOM 844 N N . ASP A 1 98 ? 6.227 13.000 -4.988 1.00 80.94 98 ASP A N 1
ATOM 845 C CA . ASP A 1 98 ? 5.732 11.802 -5.672 1.00 80.94 98 ASP A CA 1
ATOM 846 C C . ASP A 1 98 ? 5.535 10.640 -4.687 1.00 80.94 98 ASP A C 1
ATOM 848 O O . ASP A 1 98 ? 6.478 9.983 -4.228 1.00 80.94 98 ASP A O 1
ATOM 852 N N . ILE A 1 99 ? 4.273 10.372 -4.361 1.00 84.50 99 ILE A N 1
ATOM 853 C CA . ILE A 1 99 ? 3.894 9.282 -3.468 1.00 84.50 99 ILE A CA 1
ATOM 854 C C . ILE A 1 99 ? 4.071 7.890 -4.098 1.00 84.50 99 ILE A C 1
ATOM 856 O O . ILE A 1 99 ? 4.365 6.918 -3.392 1.00 84.50 99 ILE A O 1
ATOM 860 N N . PHE A 1 100 ? 3.929 7.771 -5.420 1.00 86.62 100 PHE A N 1
ATOM 861 C CA . PHE A 1 100 ? 4.076 6.499 -6.125 1.00 86.62 100 PHE A CA 1
ATOM 862 C C . PHE A 1 100 ? 5.513 6.003 -6.030 1.00 86.62 100 PHE A C 1
ATOM 864 O O . PHE A 1 100 ? 5.736 4.825 -5.740 1.00 86.62 100 PHE A O 1
ATOM 871 N N . TYR A 1 101 ? 6.486 6.906 -6.171 1.00 85.50 101 TYR A N 1
ATOM 872 C CA . TYR A 1 101 ? 7.893 6.592 -5.947 1.00 85.50 101 TYR A CA 1
ATOM 873 C C . TYR A 1 101 ? 8.123 5.938 -4.577 1.00 85.50 101 TYR A C 1
ATOM 875 O O . TYR A 1 101 ? 8.761 4.884 -4.495 1.00 85.50 101 TYR A O 1
ATOM 883 N N . TRP A 1 102 ? 7.570 6.504 -3.501 1.00 83.62 102 TRP A N 1
ATOM 884 C CA . TRP A 1 102 ? 7.736 5.956 -2.151 1.00 83.62 102 TRP A CA 1
ATOM 885 C C . TRP A 1 102 ? 7.013 4.630 -1.953 1.00 83.62 102 TRP A C 1
ATOM 887 O O . TRP A 1 102 ? 7.593 3.704 -1.379 1.00 83.62 102 TRP A O 1
ATOM 897 N N . ALA A 1 103 ? 5.793 4.503 -2.476 1.00 87.75 103 ALA A N 1
ATOM 898 C CA . ALA A 1 103 ? 5.049 3.249 -2.460 1.00 87.75 103 ALA A CA 1
ATOM 899 C C . ALA A 1 103 ? 5.846 2.122 -3.139 1.00 87.75 103 ALA A C 1
ATOM 901 O O . ALA A 1 103 ? 5.962 1.025 -2.590 1.00 87.75 103 ALA A O 1
ATOM 902 N N . VAL A 1 104 ? 6.472 2.400 -4.287 1.00 87.19 104 VAL A N 1
ATOM 903 C CA . VAL A 1 104 ? 7.332 1.439 -4.992 1.00 87.19 104 VAL A CA 1
ATOM 904 C C . VAL A 1 104 ? 8.622 1.163 -4.228 1.00 87.19 104 VAL A C 1
ATOM 906 O O . VAL A 1 104 ? 8.979 0.001 -4.023 1.00 87.19 104 VAL A O 1
ATOM 909 N N . LYS A 1 105 ? 9.313 2.206 -3.758 1.00 84.31 105 LYS A N 1
ATOM 910 C CA . LYS A 1 105 ? 10.578 2.091 -3.018 1.00 84.31 105 LYS A CA 1
ATOM 911 C C . LYS A 1 105 ? 10.428 1.249 -1.750 1.00 84.31 105 LYS A C 1
ATOM 913 O O . LYS A 1 105 ? 11.323 0.465 -1.437 1.00 84.31 105 LYS A O 1
ATOM 918 N N . ARG A 1 106 ? 9.302 1.390 -1.043 1.00 85.12 106 ARG A N 1
ATOM 919 C CA . ARG A 1 106 ? 8.960 0.642 0.179 1.00 85.12 106 ARG A CA 1
ATOM 920 C C . ARG A 1 106 ? 8.233 -0.683 -0.109 1.00 85.12 106 ARG A C 1
ATOM 922 O O . ARG A 1 106 ? 7.813 -1.352 0.831 1.00 85.12 106 ARG A O 1
ATOM 929 N N . ASN A 1 107 ? 8.088 -1.068 -1.382 1.00 86.56 107 ASN A N 1
ATOM 930 C CA . ASN A 1 107 ? 7.413 -2.292 -1.831 1.00 86.56 107 ASN A CA 1
ATOM 931 C C . ASN A 1 107 ? 5.951 -2.426 -1.340 1.00 86.56 107 ASN A C 1
ATOM 933 O O . ASN A 1 107 ? 5.461 -3.519 -1.056 1.00 86.56 107 ASN A O 1
ATOM 937 N N . GLN A 1 108 ? 5.237 -1.306 -1.234 1.00 86.44 108 GLN A N 1
ATOM 938 C CA . GLN A 1 108 ? 3.866 -1.224 -0.730 1.00 86.44 108 GLN A CA 1
ATOM 939 C C . GLN A 1 108 ? 2.845 -1.383 -1.866 1.00 86.44 108 GLN A C 1
ATOM 941 O O . GLN A 1 108 ? 2.109 -0.457 -2.202 1.00 86.44 108 GLN A O 1
ATOM 946 N N . PHE A 1 109 ? 2.779 -2.569 -2.479 1.00 88.31 109 PHE A N 1
ATOM 947 C CA . PHE A 1 109 ? 1.974 -2.789 -3.690 1.00 88.31 109 PHE A CA 1
ATOM 948 C C . PHE A 1 109 ? 0.471 -2.490 -3.527 1.00 88.31 109 PHE A C 1
ATOM 950 O O . PHE A 1 109 ? -0.135 -1.857 -4.388 1.00 88.31 109 PHE A O 1
ATOM 957 N N . LYS A 1 110 ? -0.158 -2.900 -2.415 1.00 86.69 110 LYS A N 1
ATOM 958 C CA . LYS A 1 110 ? -1.586 -2.593 -2.192 1.00 86.69 110 LYS A CA 1
ATOM 959 C C . LYS A 1 110 ? -1.827 -1.095 -1.995 1.00 86.69 110 LYS A C 1
ATOM 961 O O . LYS A 1 110 ? -2.833 -0.581 -2.468 1.00 86.69 110 LYS A O 1
ATOM 966 N N . PHE A 1 111 ? -0.902 -0.401 -1.330 1.00 86.94 111 PHE A N 1
ATOM 967 C CA . PHE A 1 111 ? -0.959 1.052 -1.191 1.00 86.94 111 PHE A CA 1
ATOM 968 C C . PHE A 1 111 ? -0.861 1.726 -2.562 1.00 86.94 111 PHE A C 1
ATOM 970 O O . PHE A 1 111 ? -1.720 2.532 -2.896 1.00 86.94 111 PHE A O 1
ATOM 977 N N . LEU A 1 112 ? 0.103 1.303 -3.388 1.00 89.75 112 LEU A N 1
ATOM 978 C CA . LEU A 1 112 ? 0.262 1.744 -4.774 1.00 89.75 112 LEU A CA 1
ATOM 979 C C . LEU A 1 112 ? -1.032 1.582 -5.588 1.00 89.75 112 LEU A C 1
ATOM 981 O O . LEU A 1 112 ? -1.480 2.532 -6.225 1.00 89.75 112 LEU A O 1
ATOM 985 N N . ARG A 1 113 ? -1.665 0.404 -5.516 1.00 89.06 113 ARG A N 1
ATOM 986 C CA . ARG A 1 113 ? -2.941 0.143 -6.196 1.00 89.06 113 ARG A CA 1
ATOM 987 C C . ARG A 1 113 ? -4.049 1.074 -5.707 1.00 89.06 113 ARG A C 1
ATOM 989 O O . ARG A 1 113 ? -4.752 1.653 -6.520 1.00 89.06 113 ARG A O 1
ATOM 996 N N . ASN A 1 114 ? -4.176 1.270 -4.395 1.00 88.12 114 ASN A N 1
ATOM 997 C CA . ASN A 1 114 ? -5.197 2.161 -3.848 1.00 88.12 114 ASN A CA 1
ATOM 998 C C . ASN A 1 114 ? -4.998 3.630 -4.260 1.00 88.12 114 ASN A C 1
ATOM 1000 O O . ASN A 1 114 ? -5.987 4.338 -4.422 1.00 88.12 114 ASN A O 1
ATOM 1004 N N . LEU A 1 115 ? -3.750 4.097 -4.401 1.00 87.44 115 LEU A N 1
ATOM 1005 C CA . LEU A 1 115 ? -3.453 5.446 -4.902 1.00 87.44 115 LEU A CA 1
ATOM 1006 C C . LEU A 1 115 ? -3.913 5.611 -6.352 1.00 87.44 115 LEU A C 1
ATOM 1008 O O . LEU A 1 115 ? -4.551 6.604 -6.689 1.00 87.44 115 LEU A O 1
ATOM 1012 N N . HIS A 1 116 ? -3.622 4.619 -7.191 1.00 86.94 116 HIS A N 1
ATOM 1013 C CA . HIS A 1 116 ? -4.068 4.596 -8.580 1.00 86.94 116 HIS A CA 1
ATOM 1014 C C . HIS A 1 116 ? -5.598 4.514 -8.686 1.00 86.94 116 HIS A C 1
ATOM 1016 O O . HIS A 1 116 ? -6.206 5.292 -9.410 1.00 86.94 116 HIS A O 1
ATOM 1022 N N . ASP A 1 117 ? -6.244 3.645 -7.902 1.00 86.81 117 ASP A N 1
ATOM 1023 C CA . ASP A 1 117 ? -7.709 3.525 -7.850 1.00 86.81 117 ASP A CA 1
ATOM 1024 C C . ASP A 1 117 ? -8.387 4.810 -7.341 1.00 86.81 117 ASP A C 1
ATOM 1026 O O . ASP A 1 117 ? -9.568 5.043 -7.607 1.00 86.81 117 ASP A O 1
ATOM 1030 N N . TYR A 1 118 ? -7.659 5.643 -6.591 1.00 81.62 118 TYR A N 1
ATOM 1031 C CA . TYR A 1 118 ? -8.109 6.972 -6.182 1.00 81.62 118 TYR A CA 1
ATOM 1032 C C . TYR A 1 118 ? -8.048 8.003 -7.329 1.00 81.62 118 TYR A C 1
ATOM 1034 O O . TYR A 1 118 ? -8.631 9.080 -7.218 1.00 81.62 118 TYR A O 1
ATOM 1042 N N . GLY A 1 119 ? -7.410 7.669 -8.452 1.00 82.94 119 GLY A N 1
ATOM 1043 C CA . GLY A 1 119 ? -7.273 8.538 -9.618 1.00 82.94 119 GLY A CA 1
ATOM 1044 C C . GLY A 1 119 ? -6.067 9.471 -9.548 1.00 82.94 119 GLY A C 1
ATOM 1045 O O . GLY A 1 119 ? -6.035 10.469 -10.263 1.00 82.94 119 GLY A O 1
ATOM 1046 N N . LEU A 1 120 ? -5.088 9.182 -8.682 1.00 81.94 120 LEU A N 1
ATOM 1047 C CA . LEU A 1 120 ? -3.811 9.886 -8.733 1.00 81.94 120 LEU A CA 1
ATOM 1048 C C . LEU A 1 120 ? -3.012 9.383 -9.940 1.00 81.94 120 LEU A C 1
ATOM 1050 O O . LEU A 1 120 ? -2.856 8.177 -10.135 1.00 81.94 120 LEU A O 1
ATOM 1054 N N . GLU A 1 121 ? -2.507 10.316 -10.742 1.00 81.88 121 GLU A N 1
ATOM 1055 C CA . GLU A 1 121 ? -1.674 9.994 -11.897 1.00 81.88 121 GLU A CA 1
ATOM 1056 C C . GLU A 1 121 ? -0.281 9.542 -11.463 1.00 81.88 121 GLU A C 1
ATOM 1058 O O . GLU A 1 121 ? 0.365 10.148 -10.603 1.00 81.88 121 GLU A O 1
ATOM 1063 N N . ILE A 1 122 ? 0.188 8.469 -12.096 1.00 83.19 122 ILE A N 1
ATOM 1064 C CA . ILE A 1 122 ? 1.535 7.956 -11.894 1.00 83.19 122 ILE A CA 1
ATOM 1065 C C . ILE A 1 122 ? 2.486 8.765 -12.775 1.00 83.19 122 ILE A C 1
ATOM 1067 O O . ILE A 1 122 ? 2.525 8.566 -13.988 1.00 83.19 122 ILE A O 1
ATOM 1071 N N . ASN A 1 123 ? 3.269 9.654 -12.165 1.00 75.06 123 ASN A N 1
ATOM 1072 C CA . ASN A 1 123 ? 4.159 10.555 -12.901 1.00 75.06 123 ASN A CA 1
ATOM 1073 C C . ASN A 1 123 ? 5.598 10.043 -12.963 1.00 75.06 123 ASN A C 1
ATOM 1075 O O . ASN A 1 123 ? 6.224 10.093 -14.023 1.00 75.06 123 ASN A O 1
ATOM 1079 N N . PHE A 1 124 ? 6.135 9.530 -11.851 1.00 75.44 124 PHE A N 1
ATOM 1080 C CA . PHE A 1 124 ? 7.526 9.109 -11.795 1.00 75.44 124 PHE A CA 1
ATOM 1081 C C . PHE A 1 124 ? 7.755 7.925 -10.858 1.00 75.44 124 PHE A C 1
ATOM 1083 O O . PHE A 1 124 ? 7.415 7.931 -9.678 1.00 75.44 124 PHE A O 1
ATOM 1090 N N . ILE A 1 125 ? 8.406 6.883 -11.374 1.00 78.50 125 ILE A N 1
ATOM 1091 C CA . ILE A 1 125 ? 8.770 5.714 -10.578 1.00 78.50 125 ILE A CA 1
ATOM 1092 C C . ILE A 1 125 ? 10.205 5.313 -10.900 1.00 78.50 125 ILE A C 1
ATOM 1094 O O . ILE A 1 125 ? 10.596 5.156 -12.054 1.00 78.50 125 ILE A O 1
ATOM 1098 N N . LEU A 1 126 ? 10.989 5.078 -9.851 1.00 72.00 126 LEU A N 1
ATOM 1099 C CA . LEU A 1 126 ? 12.334 4.532 -9.957 1.00 72.00 126 LEU A CA 1
ATOM 1100 C C . LEU A 1 126 ? 12.506 3.319 -9.057 1.00 72.00 126 LEU A C 1
ATOM 1102 O O . LEU A 1 126 ? 11.941 3.213 -7.972 1.00 72.00 126 LEU A O 1
ATOM 1106 N N . GLY A 1 127 ? 13.384 2.422 -9.501 1.00 71.50 127 GLY A N 1
ATOM 1107 C CA . GLY A 1 127 ? 13.932 1.381 -8.648 1.00 71.50 127 GLY A CA 1
ATOM 1108 C C . GLY A 1 127 ? 12.969 0.253 -8.293 1.00 71.50 127 GLY A C 1
ATOM 1109 O O . GLY A 1 127 ? 13.174 -0.333 -7.230 1.00 71.50 127 GLY A O 1
ATOM 1110 N N . ILE A 1 128 ? 12.010 -0.069 -9.172 1.00 82.88 128 ILE A N 1
ATOM 1111 C CA . ILE A 1 128 ? 11.120 -1.234 -9.054 1.00 82.88 128 ILE A CA 1
ATOM 1112 C C . ILE A 1 128 ? 11.947 -2.492 -8.762 1.00 82.88 128 ILE A C 1
ATOM 1114 O O . ILE A 1 128 ? 12.930 -2.769 -9.447 1.00 82.88 128 ILE A O 1
ATOM 1118 N N . LYS A 1 129 ? 11.553 -3.232 -7.724 1.00 80.12 129 LYS A N 1
ATOM 1119 C CA . LYS A 1 129 ? 12.193 -4.496 -7.313 1.00 80.12 129 LYS A CA 1
ATOM 1120 C C . LYS A 1 129 ? 11.218 -5.668 -7.240 1.00 80.12 129 LYS A C 1
ATOM 1122 O O . LYS A 1 129 ? 11.572 -6.716 -6.728 1.00 80.12 129 LYS A O 1
ATOM 1127 N N . ASN A 1 130 ? 9.967 -5.439 -7.624 1.00 86.31 130 ASN A N 1
ATOM 1128 C CA . ASN A 1 130 ? 8.886 -6.394 -7.458 1.00 86.31 130 ASN A CA 1
ATOM 1129 C C . ASN A 1 130 ? 8.158 -6.534 -8.792 1.00 86.31 130 ASN A C 1
ATOM 1131 O O . ASN A 1 130 ? 7.653 -5.543 -9.325 1.00 86.31 130 ASN A O 1
ATOM 1135 N N . LEU A 1 131 ? 8.111 -7.761 -9.308 1.00 87.50 131 LEU A N 1
ATOM 1136 C CA . LEU A 1 131 ? 7.454 -8.086 -10.568 1.00 87.50 131 LEU A CA 1
ATOM 1137 C C . LEU A 1 131 ? 5.969 -7.701 -10.585 1.00 87.50 131 LEU A C 1
ATOM 1139 O O . LEU A 1 131 ? 5.490 -7.196 -11.592 1.00 87.50 131 LEU A O 1
ATOM 1143 N N . GLU A 1 132 ? 5.245 -7.875 -9.481 1.00 91.44 132 GLU A N 1
ATOM 1144 C CA . GLU A 1 132 ? 3.817 -7.537 -9.408 1.00 91.44 132 GLU A CA 1
ATOM 1145 C C . GLU A 1 132 ? 3.585 -6.024 -9.472 1.00 91.44 132 GLU A C 1
ATOM 1147 O O . GLU A 1 132 ? 2.650 -5.566 -10.125 1.00 91.44 132 GLU A O 1
ATOM 1152 N N . ILE A 1 133 ? 4.486 -5.234 -8.873 1.00 90.69 133 ILE A N 1
ATOM 1153 C CA . ILE A 1 133 ? 4.497 -3.777 -9.064 1.00 90.69 133 ILE A CA 1
ATOM 1154 C C . ILE A 1 133 ? 4.783 -3.452 -10.532 1.00 90.69 133 ILE A C 1
ATOM 1156 O O . ILE A 1 133 ? 4.094 -2.621 -11.111 1.00 90.69 133 ILE A O 1
ATOM 1160 N N . PHE A 1 134 ? 5.772 -4.105 -11.144 1.00 88.94 134 PHE A N 1
ATOM 1161 C CA . PHE A 1 134 ? 6.129 -3.861 -12.542 1.00 88.94 134 PHE A CA 1
ATOM 1162 C C . PHE A 1 134 ? 4.956 -4.131 -13.498 1.00 88.94 134 PHE A C 1
ATOM 1164 O O . PHE A 1 134 ? 4.612 -3.264 -14.300 1.00 88.94 134 PHE A O 1
ATOM 1171 N N . LYS A 1 135 ? 4.322 -5.305 -13.377 1.00 90.50 135 LYS A N 1
ATOM 1172 C CA . LYS A 1 135 ? 3.137 -5.700 -14.151 1.00 90.50 135 LYS A CA 1
ATOM 1173 C C . LYS A 1 135 ? 2.019 -4.682 -14.002 1.00 90.50 135 LYS A C 1
ATOM 1175 O O . LYS A 1 135 ? 1.530 -4.159 -14.991 1.00 90.50 135 LYS A O 1
ATOM 1180 N N . PHE A 1 136 ? 1.691 -4.331 -12.761 1.00 92.31 136 PHE A N 1
ATOM 1181 C CA . PHE A 1 136 ? 0.647 -3.356 -12.483 1.00 92.31 136 PHE A CA 1
ATOM 1182 C C . PHE A 1 136 ? 0.896 -2.004 -13.151 1.00 92.31 136 PHE A C 1
ATOM 1184 O O . PHE A 1 136 ? -0.030 -1.428 -13.710 1.00 92.31 136 PHE A O 1
ATOM 1191 N N . LEU A 1 137 ? 2.127 -1.492 -13.106 1.00 89.75 137 LEU A N 1
ATOM 1192 C CA . LEU A 1 137 ? 2.457 -0.219 -13.746 1.00 89.75 137 LEU A CA 1
ATOM 1193 C C . LEU A 1 137 ? 2.288 -0.301 -15.263 1.00 89.75 137 LEU A C 1
ATOM 1195 O O . LEU A 1 137 ? 1.664 0.582 -15.847 1.00 89.75 137 LEU A O 1
ATOM 1199 N N . TYR A 1 138 ? 2.784 -1.376 -15.878 1.00 86.94 138 TYR A N 1
ATOM 1200 C CA . TYR A 1 138 ? 2.604 -1.628 -17.306 1.00 86.94 138 TYR A CA 1
ATOM 1201 C C . TYR A 1 138 ? 1.117 -1.681 -17.694 1.00 86.94 138 TYR A C 1
ATOM 1203 O O . TYR A 1 138 ? 0.689 -0.955 -18.589 1.00 86.94 138 TYR A O 1
ATOM 1211 N N . ASP A 1 139 ? 0.320 -2.465 -16.964 1.00 90.44 139 ASP A N 1
ATOM 1212 C CA . ASP A 1 139 ? -1.115 -2.651 -17.217 1.00 90.44 139 ASP A CA 1
ATOM 1213 C C . ASP A 1 139 ? -1.931 -1.372 -16.966 1.00 90.44 139 ASP A C 1
ATOM 1215 O O . ASP A 1 139 ? -2.968 -1.157 -17.591 1.00 90.44 139 ASP A O 1
ATOM 1219 N N . SER A 1 140 ? -1.450 -0.492 -16.082 1.00 88.62 140 SER A N 1
ATOM 1220 C CA . SER A 1 140 ? -2.051 0.824 -15.814 1.00 88.62 140 SER A CA 1
ATOM 1221 C C . SER A 1 140 ? -1.754 1.851 -16.917 1.00 88.62 140 SER A C 1
ATOM 1223 O O . SER A 1 140 ? -2.152 3.007 -16.807 1.00 88.62 140 SER A O 1
ATOM 1225 N N . GLY A 1 141 ? -1.024 1.466 -17.970 1.00 86.88 141 GLY A N 1
ATOM 1226 C CA . GLY A 1 141 ? -0.624 2.362 -19.055 1.00 86.88 141 GLY A CA 1
ATOM 1227 C C . GLY A 1 141 ? 0.539 3.289 -18.697 1.00 86.88 141 GLY A C 1
ATOM 1228 O O . GLY A 1 141 ? 0.835 4.215 -19.455 1.00 86.88 141 GLY A O 1
ATOM 1229 N N . PHE A 1 142 ? 1.225 3.055 -17.569 1.00 85.94 142 PHE A N 1
ATOM 1230 C CA . PHE A 1 142 ? 2.414 3.824 -17.218 1.00 85.94 142 PHE A CA 1
ATOM 1231 C C . PHE A 1 142 ? 3.512 3.575 -18.255 1.00 85.94 142 PHE A C 1
ATOM 1233 O O . PHE A 1 142 ? 3.858 2.434 -18.574 1.00 85.94 142 PHE A O 1
ATOM 1240 N N . LYS A 1 143 ? 4.091 4.655 -18.784 1.00 82.69 143 LYS A N 1
ATOM 1241 C CA . LYS A 1 143 ? 5.123 4.561 -19.815 1.00 82.69 143 LYS A CA 1
ATOM 1242 C C . LYS A 1 143 ? 6.435 4.068 -19.210 1.00 82.69 143 LYS A C 1
ATOM 1244 O O . LYS A 1 143 ? 7.233 4.844 -18.694 1.00 82.69 143 LYS A O 1
ATOM 1249 N N . ILE A 1 144 ? 6.679 2.770 -19.333 1.00 77.25 144 ILE A N 1
ATOM 1250 C CA . ILE A 1 144 ? 7.951 2.163 -18.949 1.00 77.25 144 ILE A CA 1
ATOM 1251 C C . ILE A 1 144 ? 8.992 2.489 -20.023 1.00 77.25 144 ILE A C 1
ATOM 1253 O O . ILE A 1 144 ? 8.887 2.038 -21.165 1.00 77.25 144 ILE A O 1
ATOM 1257 N N . ASP A 1 145 ? 10.001 3.282 -19.664 1.00 74.75 145 ASP A N 1
ATOM 1258 C CA . ASP A 1 145 ? 11.109 3.612 -20.558 1.00 74.75 145 ASP A CA 1
ATOM 1259 C C . ASP A 1 145 ? 12.301 2.646 -20.419 1.00 74.75 145 ASP A C 1
ATOM 1261 O O . ASP A 1 145 ? 12.370 1.790 -19.530 1.00 74.75 145 ASP A O 1
ATOM 1265 N N . LYS A 1 146 ? 13.280 2.797 -21.320 1.00 70.50 146 LYS A N 1
ATOM 1266 C CA . LYS A 1 146 ? 14.488 1.960 -21.359 1.00 70.50 146 LYS A CA 1
ATOM 1267 C C . LYS A 1 146 ? 15.285 2.019 -20.048 1.00 70.50 146 LYS A C 1
ATOM 1269 O O . LYS A 1 146 ? 15.847 1.001 -19.645 1.00 70.50 146 LYS A O 1
ATOM 1274 N N . TYR A 1 147 ? 15.363 3.174 -19.388 1.00 69.44 147 TYR A N 1
ATOM 1275 C CA . TYR A 1 147 ? 16.143 3.340 -18.158 1.00 69.44 147 TYR A CA 1
ATOM 1276 C C . TYR A 1 147 ? 15.486 2.618 -16.985 1.00 69.44 147 TYR A C 1
ATOM 1278 O O . TYR A 1 147 ? 16.171 1.951 -16.208 1.00 69.44 147 TYR A O 1
ATOM 1286 N N . MET A 1 148 ? 14.160 2.688 -16.898 1.00 70.75 148 MET A N 1
ATOM 1287 C CA . MET A 1 148 ? 13.378 1.998 -15.884 1.00 70.75 148 MET A CA 1
ATOM 1288 C C . MET A 1 148 ? 13.485 0.474 -16.025 1.00 70.75 148 MET A C 1
ATOM 1290 O O . MET A 1 148 ? 13.709 -0.219 -15.031 1.00 70.75 148 MET A O 1
ATOM 1294 N N . MET A 1 149 ? 13.412 -0.041 -17.259 1.00 70.50 149 MET A N 1
ATOM 1295 C CA . MET A 1 149 ? 13.619 -1.468 -17.544 1.00 70.50 149 MET A CA 1
ATOM 1296 C C . MET A 1 149 ? 15.015 -1.929 -17.123 1.00 70.50 149 MET A C 1
ATOM 1298 O O . MET A 1 149 ? 15.154 -2.944 -16.442 1.00 70.50 149 MET A O 1
ATOM 1302 N N . ILE A 1 150 ? 16.049 -1.160 -17.485 1.00 68.44 150 ILE A N 1
ATOM 1303 C CA . ILE A 1 150 ? 17.434 -1.451 -17.102 1.00 68.44 150 ILE A CA 1
ATOM 1304 C C . ILE A 1 150 ? 17.556 -1.487 -15.572 1.00 68.44 150 ILE A C 1
ATOM 1306 O O . ILE A 1 150 ? 18.039 -2.475 -15.020 1.00 68.44 150 ILE A O 1
ATOM 1310 N N . ALA A 1 151 ? 17.064 -0.462 -14.872 1.00 67.75 151 ALA A N 1
ATOM 1311 C CA . ALA A 1 151 ? 17.147 -0.368 -13.415 1.00 67.75 151 ALA A CA 1
ATOM 1312 C C . ALA A 1 151 ? 16.424 -1.516 -12.689 1.00 67.75 151 ALA A C 1
ATOM 1314 O O . ALA A 1 151 ? 16.906 -1.970 -11.650 1.00 67.75 151 ALA A O 1
ATOM 1315 N N . ALA A 1 152 ? 15.294 -1.986 -13.223 1.00 68.62 152 ALA A N 1
ATOM 1316 C CA . ALA A 1 152 ? 14.568 -3.121 -12.663 1.00 68.62 152 ALA A CA 1
ATOM 1317 C C . ALA A 1 152 ? 15.287 -4.456 -12.946 1.00 68.62 152 ALA A C 1
ATOM 1319 O O . ALA A 1 152 ? 15.429 -5.283 -12.047 1.00 68.62 152 ALA A O 1
ATOM 1320 N N . SER A 1 153 ? 15.846 -4.625 -14.152 1.00 65.56 153 SER A N 1
ATOM 1321 C CA . SER A 1 153 ? 16.581 -5.836 -14.555 1.00 65.56 153 SER A CA 1
ATOM 1322 C C . SER A 1 153 ? 17.880 -6.084 -13.780 1.00 65.56 153 SER A C 1
ATOM 1324 O O . SER A 1 153 ? 18.310 -7.227 -13.650 1.00 65.56 153 SER A O 1
ATOM 1326 N N . TYR A 1 154 ? 18.504 -5.039 -13.226 1.00 68.19 154 TYR A N 1
ATOM 1327 C CA . TYR A 1 154 ? 19.651 -5.204 -12.325 1.00 68.19 154 TYR A CA 1
ATOM 1328 C C . TYR A 1 154 ? 19.263 -5.810 -10.971 1.00 68.19 154 TYR A C 1
ATOM 1330 O O . TYR A 1 154 ? 20.138 -6.283 -10.251 1.00 68.19 154 TYR A O 1
ATOM 1338 N N . LYS A 1 155 ? 17.980 -5.760 -10.597 1.00 67.44 155 LYS A N 1
ATOM 1339 C CA . LYS A 1 155 ? 17.518 -6.126 -9.254 1.00 67.44 155 LYS A CA 1
ATOM 1340 C C . LYS A 1 155 ? 16.766 -7.448 -9.204 1.00 67.44 155 LYS A C 1
ATOM 1342 O O . LYS A 1 155 ? 16.770 -8.066 -8.147 1.00 67.44 155 LYS A O 1
ATOM 1347 N N . ASP A 1 156 ? 16.129 -7.855 -10.302 1.00 75.31 156 ASP A N 1
ATOM 1348 C CA . ASP A 1 156 ? 15.298 -9.059 -10.350 1.00 75.31 156 ASP A CA 1
ATOM 1349 C C . ASP A 1 156 ? 15.286 -9.675 -11.764 1.00 75.31 156 ASP A C 1
ATOM 1351 O O . ASP A 1 156 ? 14.957 -9.008 -12.752 1.00 75.31 156 ASP A O 1
ATOM 1355 N N . ILE A 1 157 ? 15.657 -10.956 -11.858 1.00 75.19 157 ILE A N 1
ATOM 1356 C CA . ILE A 1 157 ? 15.688 -11.719 -13.111 1.00 75.19 157 ILE A CA 1
ATOM 1357 C C . ILE A 1 157 ? 14.289 -11.978 -13.678 1.00 75.19 157 ILE A C 1
ATOM 1359 O O . ILE A 1 157 ? 14.125 -12.050 -14.896 1.00 75.19 157 ILE A O 1
ATOM 1363 N N . GLU A 1 158 ? 13.272 -12.085 -12.825 1.00 82.62 158 GLU A N 1
ATOM 1364 C CA . GLU A 1 158 ? 11.897 -12.338 -13.254 1.00 82.62 158 GLU A CA 1
ATOM 1365 C C . GLU A 1 158 ? 11.307 -11.104 -13.942 1.00 82.62 158 GLU A C 1
ATOM 1367 O O . GLU A 1 158 ? 10.595 -11.228 -14.939 1.00 82.62 158 GLU A O 1
ATOM 1372 N N . ILE A 1 159 ? 11.691 -9.898 -13.506 1.00 80.19 159 ILE A N 1
ATOM 1373 C CA . ILE A 1 159 ? 11.349 -8.664 -14.227 1.00 80.19 159 ILE A CA 1
ATOM 1374 C C . ILE A 1 159 ? 12.011 -8.647 -15.607 1.00 80.19 159 ILE A C 1
ATOM 1376 O O . ILE A 1 159 ? 11.372 -8.282 -16.592 1.00 80.19 159 ILE A O 1
ATOM 1380 N N . LEU A 1 160 ? 13.274 -9.070 -15.706 1.00 76.19 160 LEU A N 1
ATOM 1381 C CA . LEU A 1 160 ? 13.970 -9.141 -16.992 1.00 76.19 160 LEU A CA 1
ATOM 1382 C C . LEU A 1 160 ? 13.291 -10.124 -17.961 1.00 76.19 160 LEU A C 1
ATOM 1384 O O . LEU A 1 160 ? 13.128 -9.797 -19.138 1.00 76.19 160 LEU A O 1
ATOM 1388 N N . LYS A 1 161 ? 12.878 -11.301 -17.475 1.00 78.12 161 LYS A N 1
ATOM 1389 C CA . LYS A 1 161 ? 12.107 -12.280 -18.260 1.00 78.12 161 LYS A CA 1
ATOM 1390 C C . LYS A 1 161 ? 10.791 -11.685 -18.752 1.00 78.12 161 LYS A C 1
ATOM 1392 O O . LYS A 1 161 ? 10.527 -11.717 -19.948 1.00 78.12 161 LYS A O 1
ATOM 1397 N N . TYR A 1 162 ? 10.028 -11.062 -17.858 1.00 81.62 162 TYR A N 1
ATOM 1398 C CA . TYR A 1 162 ? 8.740 -10.466 -18.203 1.00 81.62 162 TYR A CA 1
ATOM 1399 C C . TYR A 1 162 ? 8.867 -9.333 -19.234 1.00 81.62 162 TYR A C 1
ATOM 1401 O O . TYR A 1 162 ? 8.132 -9.284 -20.215 1.00 81.62 162 TYR A O 1
ATOM 1409 N N . VAL A 1 163 ? 9.856 -8.448 -19.079 1.00 77.25 163 VAL A N 1
ATOM 1410 C CA . VAL A 1 163 ? 10.147 -7.406 -20.079 1.00 77.25 163 VAL A CA 1
ATOM 1411 C C . VAL A 1 163 ? 10.505 -8.017 -21.435 1.00 77.25 163 VAL A C 1
ATOM 1413 O O . VAL A 1 163 ? 10.108 -7.491 -22.472 1.00 77.25 163 VAL A O 1
ATOM 1416 N N . HIS A 1 164 ? 11.252 -9.121 -21.455 1.00 74.06 164 HIS A N 1
ATOM 1417 C CA . HIS A 1 164 ? 11.583 -9.801 -22.703 1.00 74.06 164 HIS A CA 1
ATOM 1418 C C . HIS A 1 164 ? 10.337 -10.326 -23.428 1.00 74.06 164 HIS A C 1
ATOM 1420 O O . HIS A 1 164 ? 10.219 -10.127 -24.637 1.00 74.06 164 HIS A O 1
ATOM 1426 N N . GLU A 1 165 ? 9.415 -10.946 -22.689 1.00 81.31 165 GLU A N 1
ATOM 1427 C CA . GLU A 1 165 ? 8.138 -11.436 -23.217 1.00 81.31 165 GLU A CA 1
ATOM 1428 C C . GLU A 1 165 ? 7.286 -10.299 -23.796 1.00 81.31 165 GLU A C 1
ATOM 1430 O O . GLU A 1 165 ? 6.738 -10.445 -24.884 1.00 81.31 165 GLU A O 1
ATOM 1435 N N . LEU A 1 166 ? 7.228 -9.146 -23.120 1.00 78.19 166 LEU A N 1
ATOM 1436 C CA . LEU A 1 166 ? 6.384 -8.021 -23.538 1.00 78.19 166 LEU A CA 1
ATOM 1437 C C . LEU A 1 166 ? 6.819 -7.342 -24.842 1.00 78.19 166 LEU A C 1
ATOM 1439 O O . LEU A 1 166 ? 5.972 -6.846 -25.582 1.00 78.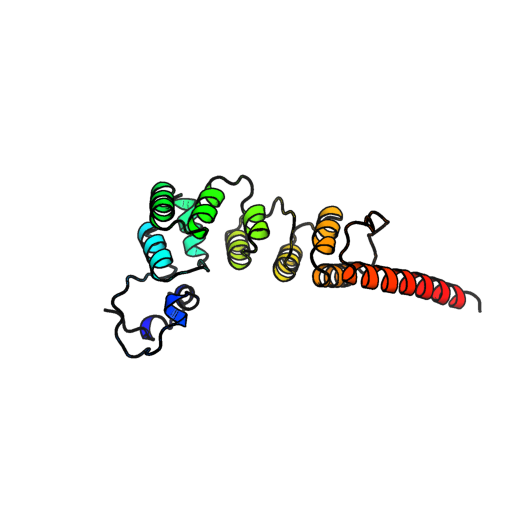19 166 LEU A O 1
ATOM 1443 N N . PHE A 1 167 ? 8.124 -7.241 -25.104 1.00 73.81 167 PHE A N 1
ATOM 1444 C CA . PHE A 1 167 ? 8.624 -6.374 -26.178 1.00 73.81 167 PHE A CA 1
ATOM 1445 C C . PHE A 1 167 ? 9.216 -7.115 -27.380 1.00 73.81 167 PHE A C 1
ATOM 1447 O O . PHE A 1 167 ? 9.621 -6.438 -28.325 1.00 73.81 167 PHE A O 1
ATOM 1454 N N . GLU A 1 168 ? 9.297 -8.456 -27.362 1.00 61.84 168 GLU A N 1
ATOM 1455 C CA . GLU A 1 168 ? 9.791 -9.369 -28.429 1.00 61.84 168 GLU A CA 1
ATOM 1456 C C . GLU A 1 168 ? 11.166 -9.027 -29.064 1.00 61.84 168 GLU A C 1
ATOM 1458 O O . GLU A 1 168 ? 11.710 -9.765 -29.889 1.00 61.84 168 GLU A O 1
ATOM 1463 N N . LYS A 1 169 ? 11.782 -7.913 -28.668 1.00 56.16 169 LYS A N 1
ATOM 1464 C CA . LYS A 1 169 ? 13.023 -7.341 -29.174 1.00 56.16 169 LYS A CA 1
ATOM 1465 C C . LYS A 1 169 ? 13.891 -6.969 -27.984 1.00 56.16 169 LYS A C 1
ATOM 1467 O O . LYS A 1 169 ? 13.416 -6.337 -27.038 1.00 56.16 169 LYS A O 1
ATOM 1472 N N . PRO A 1 170 ? 15.205 -7.226 -28.043 1.00 51.75 170 PRO A N 1
ATOM 1473 C CA . PRO A 1 170 ? 16.106 -6.534 -27.156 1.00 51.75 170 PRO A CA 1
ATOM 1474 C C . PRO A 1 170 ? 16.176 -5.077 -27.634 1.00 51.75 170 PRO A C 1
ATOM 1476 O O . PRO A 1 170 ? 17.020 -4.726 -28.452 1.00 51.75 170 PRO A O 1
ATOM 1479 N N . HIS A 1 171 ? 15.339 -4.193 -27.080 1.00 49.03 171 HIS A N 1
ATOM 1480 C CA . HIS A 1 171 ? 15.624 -2.746 -27.064 1.00 49.03 171 HIS A CA 1
ATOM 1481 C C . HIS A 1 171 ? 16.946 -2.431 -26.320 1.00 49.03 171 HIS A C 1
ATOM 1483 O O . HIS A 1 171 ? 17.441 -1.299 -26.296 1.00 49.03 171 HIS A O 1
ATOM 1489 N N . PHE A 1 172 ? 17.560 -3.464 -25.747 1.00 55.72 172 PHE A N 1
ATOM 1490 C CA . PHE A 1 172 ? 18.857 -3.505 -25.101 1.00 55.72 172 PHE A CA 1
ATOM 1491 C C . PHE A 1 172 ? 20.005 -3.554 -26.118 1.00 55.72 172 PHE A C 1
ATOM 1493 O O . PHE A 1 172 ? 20.784 -4.500 -26.179 1.00 55.72 172 PHE A O 1
ATOM 1500 N N . GLY A 1 173 ? 20.152 -2.476 -26.887 1.00 46.53 173 GLY A N 1
ATOM 1501 C CA . GLY A 1 173 ? 21.477 -2.064 -27.336 1.00 46.53 173 GLY A CA 1
ATOM 1502 C C . GLY A 1 173 ? 22.295 -1.650 -26.109 1.00 46.53 173 GLY A C 1
ATOM 1503 O O . GLY A 1 173 ? 22.052 -0.576 -25.552 1.00 46.53 173 GLY A O 1
ATOM 1504 N N . PHE A 1 174 ? 23.146 -2.572 -25.652 1.00 49.75 174 PHE A N 1
ATOM 1505 C CA . PHE A 1 174 ? 24.395 -2.394 -24.903 1.00 49.75 174 PHE A CA 1
ATOM 1506 C C . PHE A 1 174 ? 24.520 -1.166 -23.990 1.00 49.75 174 PHE A C 1
ATOM 1508 O O . PHE A 1 174 ? 25.161 -0.206 -24.382 1.00 49.75 174 PHE A O 1
ATOM 1515 N N . TYR A 1 175 ? 24.033 -1.236 -22.748 1.00 47.66 175 TYR A N 1
ATOM 1516 C CA . TYR A 1 175 ? 24.611 -0.470 -21.621 1.00 47.66 175 TYR A CA 1
ATOM 1517 C C . TYR A 1 175 ? 24.423 -1.219 -20.294 1.00 47.66 175 TYR A C 1
ATOM 1519 O O . TYR A 1 175 ? 24.093 -0.628 -19.267 1.00 47.66 175 TYR A O 1
ATOM 1527 N N . ILE A 1 176 ? 24.588 -2.545 -20.311 1.00 51.97 176 ILE A N 1
ATOM 1528 C CA . ILE A 1 176 ? 24.618 -3.318 -19.071 1.00 51.97 176 ILE A CA 1
ATOM 1529 C C . ILE A 1 176 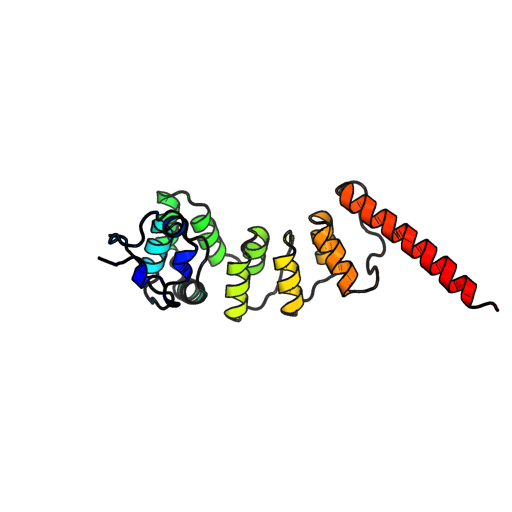? 26.085 -3.486 -18.685 1.00 51.97 176 ILE A C 1
ATOM 1531 O O . ILE A 1 176 ? 26.833 -4.201 -19.351 1.00 51.97 176 ILE A O 1
ATOM 1535 N N . ASN A 1 177 ? 26.526 -2.737 -17.675 1.00 51.56 177 ASN A N 1
ATOM 1536 C CA . ASN A 1 177 ? 27.885 -2.838 -17.168 1.00 51.56 177 ASN A CA 1
ATOM 1537 C C . ASN A 1 177 ? 28.033 -4.212 -16.498 1.00 51.56 177 ASN A C 1
ATOM 1539 O O . ASN A 1 177 ? 27.401 -4.472 -15.472 1.00 51.56 177 ASN A O 1
ATOM 1543 N N . LYS A 1 178 ? 28.859 -5.086 -17.089 1.00 52.62 178 LYS A N 1
ATOM 1544 C CA . LYS A 1 178 ? 29.096 -6.463 -16.623 1.00 52.62 178 LYS A CA 1
ATOM 1545 C C . LYS A 1 178 ? 29.533 -6.533 -15.155 1.00 52.62 178 LYS A C 1
ATOM 1547 O O . LYS A 1 178 ? 29.319 -7.555 -14.520 1.00 52.62 178 LYS A O 1
ATOM 1552 N N . TYR A 1 179 ? 30.103 -5.455 -14.618 1.00 52.47 179 TYR A N 1
ATOM 1553 C CA . TYR A 1 179 ? 30.644 -5.420 -13.261 1.00 52.47 179 TYR A CA 1
ATOM 1554 C C . TYR A 1 179 ? 29.586 -5.258 -12.150 1.00 52.47 179 TYR A C 1
ATOM 1556 O O . TYR A 1 179 ? 29.928 -5.465 -10.993 1.00 52.47 179 TYR A O 1
ATOM 1564 N N . ASN A 1 180 ? 28.318 -4.945 -12.473 1.00 54.50 180 ASN A N 1
ATOM 1565 C CA . ASN A 1 180 ? 27.255 -4.694 -11.476 1.00 54.50 180 ASN A CA 1
ATOM 1566 C C . ASN A 1 180 ? 26.006 -5.592 -11.629 1.00 54.50 180 ASN A C 1
ATOM 1568 O O . ASN A 1 180 ? 24.974 -5.321 -11.014 1.00 54.50 180 ASN A O 1
ATOM 1572 N N . LEU A 1 181 ? 26.061 -6.634 -12.462 1.00 60.12 181 LEU A N 1
ATOM 1573 C CA . LEU A 1 181 ? 24.974 -7.609 -12.601 1.00 60.12 181 LEU A CA 1
ATOM 1574 C C . LEU A 1 181 ? 25.157 -8.770 -11.613 1.00 60.12 181 LEU A C 1
ATOM 1576 O O . LEU A 1 181 ? 26.265 -9.301 -11.519 1.00 60.12 181 LEU A O 1
ATOM 1580 N N . PRO A 1 182 ? 24.082 -9.250 -10.964 1.00 63.03 182 PRO A N 1
ATOM 1581 C CA . PRO A 1 182 ? 24.085 -10.576 -10.357 1.00 63.03 182 PRO A CA 1
ATOM 1582 C C . PRO A 1 182 ? 24.465 -11.636 -11.403 1.00 63.03 182 PRO A C 1
ATOM 1584 O O . PRO A 1 182 ? 24.010 -11.578 -12.551 1.00 63.03 182 PRO A O 1
ATOM 1587 N N . SER A 1 183 ? 25.287 -12.613 -11.017 1.00 64.06 183 SER A N 1
ATOM 1588 C CA . SER A 1 183 ? 25.796 -13.672 -11.906 1.00 64.06 183 SER A CA 1
ATOM 1589 C C . SER A 1 183 ? 24.683 -14.468 -12.602 1.00 64.06 183 SER A C 1
ATOM 1591 O O . SER A 1 183 ? 24.827 -14.867 -13.756 1.00 64.06 183 SER A O 1
ATOM 1593 N N . GLU A 1 184 ? 23.544 -14.644 -11.935 1.00 64.19 184 GLU A N 1
ATOM 1594 C CA . GLU A 1 184 ? 22.356 -15.318 -12.472 1.00 64.19 184 GLU A CA 1
ATOM 1595 C C . GLU A 1 184 ? 21.734 -14.546 -13.648 1.00 64.19 184 GLU A C 1
ATOM 1597 O O . GLU A 1 184 ? 21.405 -15.129 -14.686 1.00 64.19 184 GLU A O 1
ATOM 1602 N N . ASN A 1 185 ? 21.656 -13.216 -13.538 1.00 64.06 185 ASN A N 1
ATOM 1603 C CA . ASN A 1 185 ? 21.140 -12.348 -14.599 1.00 64.06 185 ASN A CA 1
ATOM 1604 C C . ASN A 1 185 ? 22.113 -12.322 -15.780 1.00 64.06 185 ASN A C 1
ATOM 1606 O O . ASN A 1 185 ? 21.687 -12.297 -16.934 1.00 64.06 185 ASN A O 1
ATOM 1610 N N . PHE A 1 186 ? 23.419 -12.373 -15.501 1.00 64.19 186 PHE A N 1
ATOM 1611 C CA . PHE A 1 186 ? 24.457 -12.458 -16.523 1.00 64.19 186 PHE A CA 1
ATOM 1612 C C . PHE A 1 186 ? 24.332 -13.737 -17.360 1.00 64.19 186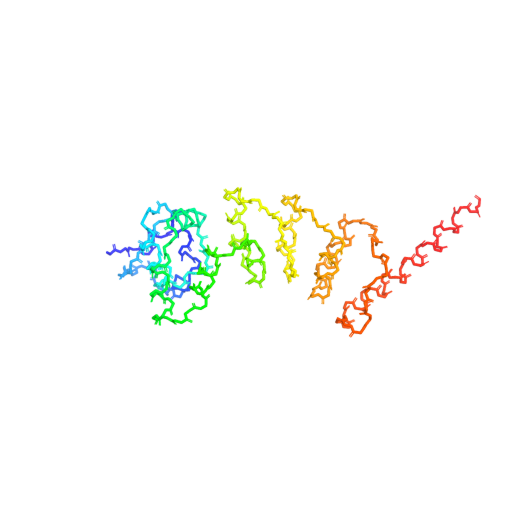 PHE A C 1
ATOM 1614 O O . PHE A 1 186 ? 24.309 -13.652 -18.586 1.00 64.19 186 PHE A O 1
ATOM 1621 N N . PHE A 1 187 ? 24.158 -14.899 -16.722 1.00 62.78 187 PHE A N 1
ATOM 1622 C CA . PHE A 1 187 ? 23.987 -16.173 -17.427 1.00 62.78 187 PHE A CA 1
ATOM 1623 C C . PHE A 1 187 ? 22.749 -16.177 -18.332 1.00 62.78 187 PHE A C 1
ATOM 1625 O O . PHE A 1 187 ? 22.806 -16.639 -19.473 1.00 62.78 187 PHE A O 1
ATOM 1632 N N . TYR A 1 188 ? 21.633 -15.619 -17.852 1.00 66.25 188 TYR A N 1
ATOM 1633 C CA . TYR A 1 188 ? 20.440 -15.434 -18.675 1.00 66.25 188 TYR A CA 1
ATOM 1634 C C . TYR A 1 188 ? 20.741 -14.523 -19.873 1.00 66.25 188 TYR A C 1
ATOM 1636 O O . TYR A 1 188 ? 20.513 -14.914 -21.013 1.00 66.25 188 TYR A O 1
ATOM 1644 N N . ILE A 1 189 ? 21.343 -13.353 -19.658 1.00 64.31 189 ILE A N 1
ATOM 1645 C CA . ILE A 1 189 ? 21.680 -12.422 -20.746 1.00 64.31 189 ILE A CA 1
ATOM 1646 C C . ILE A 1 189 ? 22.620 -13.071 -21.780 1.00 64.31 189 ILE A C 1
ATOM 1648 O O . ILE A 1 189 ? 22.377 -12.942 -22.980 1.00 64.31 189 ILE A O 1
ATOM 1652 N N . GLU A 1 190 ? 23.654 -13.800 -21.351 1.00 63.97 190 GLU A N 1
ATOM 1653 C CA . GLU A 1 190 ? 24.595 -14.481 -22.252 1.00 63.97 190 GLU A CA 1
ATOM 1654 C C . GLU A 1 190 ? 23.938 -15.607 -23.051 1.00 63.97 190 GLU A C 1
ATOM 1656 O O . GLU A 1 190 ? 24.103 -15.671 -24.273 1.00 63.97 190 GLU A O 1
ATOM 1661 N N . LYS A 1 191 ? 23.140 -16.461 -22.397 1.00 63.09 191 LYS A N 1
ATOM 1662 C CA . LYS A 1 191 ? 22.395 -17.536 -23.065 1.00 63.09 191 LYS A CA 1
ATOM 1663 C C . LYS A 1 191 ? 21.457 -16.976 -24.137 1.00 63.09 191 LYS A C 1
ATOM 1665 O O . LYS A 1 191 ? 21.350 -17.545 -25.223 1.00 63.09 191 LYS A O 1
ATOM 1670 N N . PHE A 1 192 ? 20.812 -15.843 -23.863 1.00 61.66 192 PHE A N 1
ATOM 1671 C CA . PHE A 1 192 ? 19.923 -15.179 -24.816 1.00 61.66 192 PHE A CA 1
ATOM 1672 C C . PHE A 1 192 ? 20.677 -14.475 -25.950 1.00 61.66 192 PHE A C 1
ATOM 1674 O O . PHE A 1 192 ? 20.261 -14.573 -27.106 1.00 61.66 192 PHE A O 1
ATOM 1681 N N . ALA A 1 193 ? 21.802 -13.815 -25.664 1.00 59.91 193 ALA A N 1
ATOM 1682 C CA . ALA A 1 193 ? 22.662 -13.237 -26.697 1.00 59.91 193 ALA A CA 1
ATOM 1683 C C . ALA A 1 193 ? 23.177 -14.321 -27.660 1.00 59.91 193 ALA A C 1
ATOM 1685 O O . ALA A 1 193 ? 23.116 -14.148 -28.879 1.00 59.91 193 ALA A O 1
ATOM 1686 N N . ALA A 1 194 ? 23.595 -15.472 -27.124 1.00 53.06 194 ALA A N 1
ATOM 1687 C CA . ALA A 1 194 ? 23.991 -16.636 -27.908 1.00 53.06 194 ALA A CA 1
ATOM 1688 C C . ALA A 1 194 ? 22.822 -17.204 -28.733 1.00 53.06 194 ALA A C 1
ATOM 1690 O O . ALA A 1 194 ? 22.987 -17.461 -29.926 1.00 53.06 194 ALA A O 1
ATOM 1691 N N . TYR A 1 195 ? 21.625 -17.335 -28.144 1.00 53.62 195 TYR A N 1
ATOM 1692 C CA . TYR A 1 195 ? 20.420 -17.777 -28.857 1.00 53.62 195 TYR A CA 1
ATOM 1693 C C . TYR A 1 195 ? 20.064 -16.855 -30.030 1.00 53.62 195 TYR A C 1
ATOM 1695 O O . TYR A 1 195 ? 19.729 -17.342 -31.107 1.00 53.62 195 TYR A O 1
ATOM 1703 N N . LYS A 1 196 ? 20.187 -15.532 -29.869 1.00 55.69 196 LYS A N 1
ATOM 1704 C CA . LYS A 1 196 ? 19.908 -14.565 -30.939 1.00 55.69 196 LYS A CA 1
ATOM 1705 C C . LYS A 1 196 ? 20.918 -14.657 -32.087 1.00 55.69 196 LYS A C 1
ATOM 1707 O O . LYS A 1 196 ? 20.496 -14.713 -33.237 1.00 55.69 196 LYS A O 1
ATOM 1712 N N . ILE A 1 197 ? 22.218 -14.748 -31.785 1.00 53.66 197 ILE A N 1
ATOM 1713 C CA . ILE A 1 197 ? 23.272 -14.952 -32.799 1.00 53.66 197 ILE A CA 1
ATOM 1714 C C . ILE A 1 197 ? 23.019 -16.242 -33.584 1.00 53.66 197 ILE A C 1
ATOM 1716 O O . ILE A 1 197 ? 23.187 -16.279 -34.802 1.00 53.66 197 ILE A O 1
ATOM 1720 N N . LEU A 1 198 ? 22.606 -17.305 -32.891 1.00 40.34 198 LEU A N 1
ATOM 1721 C CA . LEU A 1 198 ? 22.251 -18.566 -33.529 1.00 40.34 198 LEU A CA 1
ATOM 1722 C C . LEU A 1 198 ? 20.999 -18.398 -34.400 1.00 40.34 198 LEU A C 1
ATOM 1724 O O . LEU A 1 198 ? 21.057 -18.720 -35.582 1.00 40.34 198 LEU A O 1
ATOM 1728 N N . LYS A 1 199 ? 19.909 -17.829 -33.873 1.00 47.50 199 LYS A N 1
ATOM 1729 C CA . LYS A 1 199 ? 18.658 -17.611 -34.615 1.00 47.50 199 LYS A CA 1
ATOM 1730 C C . LYS A 1 199 ? 18.881 -16.785 -35.884 1.00 47.50 199 LYS A C 1
ATOM 1732 O O . LYS A 1 199 ? 18.462 -17.230 -36.941 1.00 47.50 199 LYS A O 1
ATOM 1737 N N . GLU A 1 200 ? 19.604 -15.664 -35.806 1.00 55.84 200 GLU A N 1
ATOM 1738 C CA . GLU A 1 200 ? 19.942 -14.817 -36.964 1.00 55.84 200 GLU A CA 1
ATOM 1739 C C . GLU A 1 200 ? 20.772 -15.571 -38.016 1.00 55.84 200 GLU A C 1
ATOM 1741 O O . GLU A 1 200 ? 20.476 -15.492 -39.210 1.00 55.84 200 GLU A O 1
ATOM 1746 N N . ARG A 1 201 ? 21.767 -16.363 -37.584 1.00 49.09 201 ARG A N 1
ATOM 1747 C CA . ARG A 1 201 ? 22.581 -17.207 -38.479 1.00 49.09 201 ARG A CA 1
ATOM 1748 C C . ARG A 1 201 ? 21.779 -18.309 -39.167 1.00 49.09 201 ARG A C 1
ATOM 1750 O O . ARG A 1 201 ? 22.137 -18.677 -40.284 1.00 49.09 201 ARG A O 1
ATOM 1757 N N . TYR A 1 202 ? 20.748 -18.848 -38.520 1.00 44.97 202 TYR A N 1
ATOM 1758 C CA . TYR A 1 202 ? 19.902 -19.887 -39.106 1.00 44.97 202 TYR A CA 1
ATOM 1759 C C . TYR A 1 202 ? 18.801 -19.301 -40.001 1.00 44.97 202 TYR A C 1
ATOM 1761 O O . TYR A 1 202 ? 18.610 -19.812 -41.094 1.00 44.97 202 TYR A O 1
ATOM 1769 N N . THR A 1 203 ? 18.194 -18.160 -39.658 1.00 48.38 203 THR A N 1
ATOM 1770 C CA . THR A 1 203 ? 17.219 -17.487 -40.543 1.00 48.38 203 THR A CA 1
ATOM 1771 C C . THR A 1 203 ? 17.828 -16.910 -41.826 1.00 48.38 203 THR A C 1
ATOM 1773 O O . THR A 1 203 ? 17.127 -16.788 -42.822 1.00 48.38 203 THR A O 1
ATOM 1776 N N . LEU A 1 204 ? 19.122 -16.565 -41.840 1.00 46.69 204 LEU A N 1
ATOM 1777 C CA . LEU A 1 204 ? 19.818 -16.111 -43.057 1.00 46.69 204 LEU A CA 1
ATOM 1778 C C . LEU A 1 204 ? 20.211 -17.262 -43.998 1.00 46.69 204 LEU A C 1
ATOM 1780 O O . LEU A 1 204 ? 20.455 -17.022 -45.178 1.00 46.69 204 LEU A O 1
ATOM 1784 N N . LYS A 1 205 ? 20.280 -18.503 -43.499 1.00 46.44 205 LYS A N 1
ATOM 1785 C CA . LYS A 1 205 ? 20.587 -19.680 -44.326 1.00 46.44 205 LYS A CA 1
ATOM 1786 C C . LYS A 1 205 ? 19.378 -20.203 -45.105 1.00 46.44 205 LYS A C 1
ATOM 1788 O O . LYS A 1 205 ? 19.583 -20.850 -46.124 1.00 46.44 205 LYS A O 1
ATOM 1793 N N . ASP A 1 206 ? 18.162 -19.852 -44.693 1.00 44.56 206 ASP A N 1
ATOM 1794 C CA . ASP A 1 206 ? 16.918 -20.300 -45.335 1.00 44.56 206 ASP A CA 1
ATOM 1795 C C . ASP A 1 206 ? 16.422 -19.361 -46.462 1.00 44.56 206 ASP A C 1
ATOM 1797 O O . ASP A 1 206 ? 15.335 -19.558 -46.993 1.00 44.56 206 ASP A O 1
ATOM 1801 N N . ILE A 1 207 ? 17.206 -18.342 -46.853 1.00 45.34 207 ILE A N 1
ATOM 1802 C CA . ILE A 1 207 ? 16.874 -17.390 -47.944 1.00 45.34 207 ILE A CA 1
ATOM 1803 C C . ILE A 1 207 ? 17.702 -17.660 -49.224 1.00 45.34 207 ILE A C 1
ATOM 1805 O O . ILE A 1 207 ? 17.545 -16.989 -50.242 1.00 45.34 207 ILE A O 1
ATOM 1809 N N . HIS A 1 208 ? 18.557 -18.685 -49.222 1.00 44.25 208 HIS A N 1
ATOM 1810 C CA . HIS A 1 208 ? 19.308 -19.111 -50.406 1.00 44.25 208 HIS A CA 1
ATOM 1811 C C . HIS A 1 208 ? 19.085 -20.593 -50.710 1.00 44.25 208 HIS A C 1
ATOM 1813 O O . HIS A 1 208 ? 20.005 -21.392 -50.560 1.00 44.25 208 HIS A O 1
ATOM 1819 N N . TYR A 1 209 ? 17.874 -20.933 -51.155 1.00 37.66 20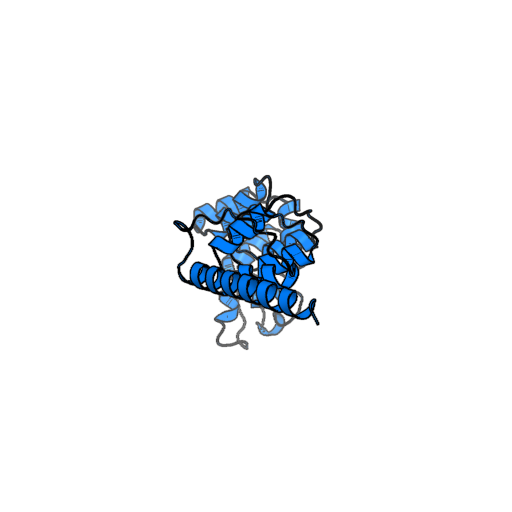9 TYR A N 1
ATOM 1820 C CA . TYR A 1 209 ? 17.607 -22.085 -52.019 1.00 37.66 209 TYR A CA 1
ATOM 1821 C C . TYR A 1 209 ? 16.510 -21.737 -53.021 1.00 37.66 209 TYR A C 1
ATOM 1823 O O . TYR A 1 209 ? 15.487 -21.162 -52.588 1.00 37.66 209 TYR A O 1
#

Foldseek 3Di:
DDQLVVCPDQQNVQLCQFPQNVPDPDSRDDDPDQGGGLQDLDLLSVVRRCVVRRGPAHDLSNVVNCQVVVPLVSLVVVCVVPVDVVSVLSNCCNVDPANLQSCQVVVVQNVNVSCVVVVDDHDDYAQHQDLSSVVVCVVSVNDQDPVRLLNNLQRDVVSVVVVCVVPVDCPPPDDDDPVRHDPVSVVVVVVVVVVVVVVVVVVVVVVPD

Sequence (209 aa):
MISIKRLNTDKFSWLQNSHFYKNIDNFDEPVYLEYCSKYTKDIKKYLRVINLWGVTYFPKEFIYLFYKTKPLKEISELFDSTQDPLYDFLMESLFADDIFYWAVKRNQFKFLRNLHDYGLEINFILGIKNLEIFKFLYDSGFKIDKYMMIAASYKDIEILKYVHELFEKPHFGFYINKYNLPSENFFYIEKFAAYKILKERYTLKDIHY

Secondary structure (DSSP, 8-state):
-EEGGGGSSGGGTTGGGSHHHHT-S-TTSEE------TT---HHHHHHHHHHHT-----HHHHHHHHHH--HHHHHHHHHHH--HHHHHHHHHHH-S-HHHHHHHTT-HHHHHHHHHTT-----------HHHHHHHHHTT----HHHHHHHHTT-HHHHHHHHHHHSS----S---GGGS-HHHHHHHHHHHHHHHHHHHHHTGGG--

Organism: NCBI:txid1070528

pLDDT: mean 79.46, std 15.18, range [37.66, 97.44]